Protein 7YUE (pdb70)

B-factor: mean 41.35, std 9.18, range [23.3, 79.06]

Secondary structure (DSSP, 8-state):
--EEEEE--EEE-TT--EEEEEEEESS-GGGSEEEEEEE-TTS-EEEEEEE-SSS--EEE-GGGTTTEEEEEETTTTEEEEEE-S--GGG-EEEEEEEESSSEEEE---EEEEE----SPPEEEE-SEEEE-TT--EEEEEEESS--TT-EEEEEE-TTS--EEEEETTTEEPTT--TTEEEEEETTEEEEEESS--GGG-EEEEEEE-SSSSPEE---EEEEE-/-HHHHHH-

CATH classification: 2.60.40.10 (+1 more: 2.60.40.10)

Structure (mmCIF, N/CA/C/O backbone):
data_7YUE
#
_entry.id   7YUE
#
_cell.length_a   99.596
_cell.length_b   129.900
_cell.length_c   40.439
_cell.angle_alpha   90.000
_cell.angle_beta   90.000
_cell.angle_gamma   90.000
#
_symmetry.space_group_name_H-M   'C 2 2 21'
#
loop_
_entity.id
_entity.type
_entity.pdbx_description
1 polymer 'Single chain variable Fragment'
2 polymer 'Spike protein S2'
3 water water
#
loop_
_atom_site.group_PDB
_atom_site.id
_atom_site.type_symbol
_atom_site.label_atom_id
_atom_site.label_alt_id
_atom_site.label_comp_id
_atom_site.label_asym_id
_atom_site.label_entity_id
_atom_site.label_seq_id
_atom_site.pdbx_PDB_ins_code
_atom_site.Cartn_x
_atom_site.Cartn_y
_atom_site.Cartn_z
_atom_site.occupancy
_atom_site.B_iso_or_equiv
_atom_site.auth_seq_id
_atom_site.auth_comp_id
_atom_site.auth_asym_id
_atom_site.auth_atom_id
_atom_site.pdbx_PDB_model_num
ATOM 1 N N . GLU A 1 3 ? -24.344 -17.909 -14.625 1.00 65.51 3 GLU A N 1
ATOM 2 C CA . GLU A 1 3 ? -25.650 -17.276 -14.793 1.00 64.71 3 GLU A CA 1
ATOM 3 C C . GLU A 1 3 ? -26.497 -17.291 -13.499 1.00 54.81 3 GLU A C 1
ATOM 4 O O . GLU A 1 3 ? -27.592 -16.729 -13.485 1.00 53.55 3 GLU A O 1
ATOM 6 N N . VAL A 1 4 ? -26.017 -17.929 -12.425 1.00 47.48 4 VAL A N 1
ATOM 7 C CA . VAL A 1 4 ? -26.714 -17.862 -11.139 1.00 44.97 4 VAL A CA 1
ATOM 8 C C . VAL A 1 4 ? -26.434 -16.509 -10.487 1.00 44.32 4 VAL A C 1
ATOM 9 O O . VAL A 1 4 ? -25.272 -16.110 -10.312 1.00 43.65 4 VAL A O 1
ATOM 13 N N . GLN A 1 5 ? -27.500 -15.804 -10.108 1.00 40.97 5 GLN A N 1
ATOM 14 C CA . GLN A 1 5 ? -27.367 -14.440 -9.611 1.00 38.76 5 GLN A CA 1
ATOM 15 C C . GLN A 1 5 ? -28.275 -14.192 -8.410 1.00 33.81 5 GLN A C 1
ATOM 16 O O . GLN A 1 5 ? -29.444 -14.601 -8.395 1.00 26.60 5 GLN A O 1
ATOM 22 N N . LEU A 1 6 ? -27.719 -13.516 -7.400 1.00 37.05 6 LEU A N 1
ATOM 23 C CA . LEU A 1 6 ? -28.460 -13.046 -6.229 1.00 32.05 6 LEU A CA 1
ATOM 24 C C . LEU A 1 6 ? -28.084 -11.583 -6.029 1.00 37.15 6 LEU A C 1
ATOM 25 O O . LEU A 1 6 ? -26.931 -11.273 -5.707 1.00 32.66 6 LEU A O 1
ATOM 30 N N . LEU A 1 7 ? -29.047 -10.686 -6.254 1.00 35.34 7 LEU A N 1
ATOM 31 C CA . LEU A 1 7 ? -28.807 -9.247 -6.320 1.00 31.90 7 LEU A CA 1
ATOM 32 C C . LEU A 1 7 ? -29.464 -8.599 -5.111 1.00 32.61 7 LEU A C 1
ATOM 33 O O . LEU A 1 7 ? -30.695 -8.554 -5.017 1.00 32.94 7 LEU A O 1
ATOM 38 N N . GLU A 1 8 ? -28.661 -8.110 -4.183 1.00 25.78 8 GLU A N 1
ATOM 39 C CA . GLU A 1 8 ? -29.236 -7.505 -2.994 1.00 35.09 8 GLU A CA 1
ATOM 40 C C . GLU A 1 8 ? -29.320 -5.988 -3.112 1.00 36.94 8 GLU A C 1
ATOM 41 O O . GLU A 1 8 ? -28.474 -5.336 -3.734 1.00 36.94 8 GLU A O 1
ATOM 47 N N . SER A 1 9 ? -30.356 -5.439 -2.487 1.00 33.35 9 SER A N 1
ATOM 48 C CA . SER A 1 9 ? -30.561 -4.007 -2.405 1.00 30.80 9 SER A CA 1
ATOM 49 C C . SER A 1 9 ? -31.281 -3.706 -1.101 1.00 36.12 9 SER A C 1
ATOM 50 O O . SER A 1 9 ? -31.811 -4.604 -0.436 1.00 33.35 9 SER A O 1
ATOM 53 N N . GLY A 1 10 ? -31.308 -2.416 -0.745 1.00 38.72 10 GLY A N 1
ATOM 54 C CA . GLY A 1 10 ? -32.111 -1.916 0.354 1.00 34.81 10 GLY A CA 1
ATOM 55 C C . GLY A 1 10 ? -31.346 -1.524 1.597 1.00 34.42 10 GLY A C 1
ATOM 56 O O . GLY A 1 10 ? -31.958 -0.972 2.523 1.00 36.55 10 GLY A O 1
ATOM 57 N N . GLY A 1 11 ? -30.046 -1.784 1.663 1.00 33.08 11 GLY A N 1
ATOM 58 C CA . GLY A 1 11 ? -29.266 -1.415 2.827 1.00 34.14 11 GLY A CA 1
ATOM 59 C C . GLY A 1 11 ? -28.987 0.083 2.882 1.00 37.97 11 GLY A C 1
ATOM 60 O O . GLY A 1 11 ? -29.460 0.876 2.069 1.00 35.13 11 GLY A O 1
ATOM 61 N N . GLY A 1 12 ? -28.192 0.466 3.870 1.00 33.85 12 GLY A N 1
ATOM 62 C CA . GLY A 1 12 ? -27.779 1.837 4.031 1.00 33.42 12 GLY A CA 1
ATOM 63 C C . GLY A 1 12 ? -27.609 2.169 5.496 1.00 34.02 12 GLY A C 1
ATOM 64 O O . GLY A 1 12 ? -27.408 1.291 6.325 1.00 36.37 12 GLY A O 1
ATOM 65 N N . LEU A 1 13 ? -27.730 3.458 5.784 1.00 41.81 13 LEU A N 1
ATOM 66 C CA . LEU A 1 13 ? -27.477 4.028 7.098 1.00 37.49 13 LEU A CA 1
ATOM 67 C C . LEU A 1 13 ? -28.802 4.354 7.786 1.00 33.19 13 LEU A C 1
ATOM 68 O O . LEU A 1 13 ? -29.729 4.867 7.157 1.00 40.12 13 LEU A O 1
ATOM 73 N N . VAL A 1 14 ? -28.898 4.049 9.077 1.00 34.93 14 VAL A N 1
ATOM 74 C CA . VAL A 1 14 ? -30.156 4.190 9.804 1.00 38.91 14 VAL A CA 1
ATOM 75 C C . VAL A 1 14 ? -29.844 4.487 11.268 1.00 41.75 14 VAL A C 1
ATOM 76 O O . VAL A 1 14 ? -28.831 4.039 11.810 1.00 44.71 14 VAL A O 1
ATOM 80 N N . GLN A 1 15 ? -30.721 5.270 11.907 1.00 49.16 15 GLN A N 1
ATOM 81 C CA . GLN A 1 15 ? -30.591 5.572 13.328 1.00 45.50 15 GLN A CA 1
ATOM 82 C C . GLN A 1 15 ? -31.071 4.390 14.182 1.00 47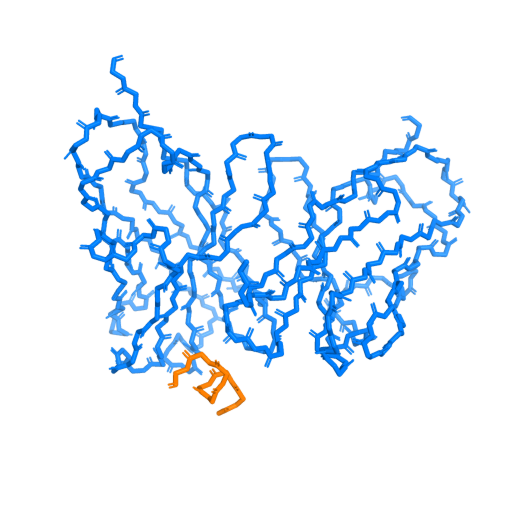.81 15 GLN A C 1
ATOM 83 O O . GLN A 1 15 ? -31.937 3.618 13.757 1.00 45.22 15 GLN A O 1
ATOM 89 N N . PRO A 1 16 ? -30.518 4.218 15.384 1.00 43.37 16 PRO A N 1
ATOM 90 C CA . PRO A 1 16 ? -31.004 3.153 16.265 1.00 40.65 16 PRO A CA 1
ATOM 91 C C . PRO A 1 16 ? -32.507 3.258 16.460 1.00 45.72 16 PRO A C 1
ATOM 92 O O . PRO A 1 16 ? -33.060 4.351 16.619 1.00 46.89 16 PRO A O 1
ATOM 96 N N . GLY A 1 17 ? -33.171 2.103 16.422 1.00 42.70 17 GLY A N 1
ATOM 97 C CA . GLY A 1 17 ? -34.605 2.015 16.563 1.00 40.37 17 GLY A CA 1
ATOM 98 C C . GLY A 1 17 ? -35.387 2.084 15.267 1.00 41.74 17 GLY A C 1
ATOM 99 O O . GLY A 1 17 ? -36.538 1.640 15.239 1.00 46.99 17 GLY A O 1
ATOM 100 N N . GLY A 1 18 ? -34.805 2.623 14.198 1.00 37.04 18 GLY A N 1
ATOM 101 C CA . GLY A 1 18 ? -35.455 2.640 12.901 1.00 38.92 18 GLY A CA 1
ATOM 102 C C . GLY A 1 18 ? -35.548 1.251 12.254 1.00 47.23 18 GLY A C 1
ATOM 103 O O . GLY A 1 18 ? -35.314 0.204 12.867 1.00 42.56 18 GLY A O 1
ATOM 104 N N . SER A 1 19 ? -35.881 1.271 10.960 1.00 40.02 19 SER A N 1
ATOM 105 C CA . SER A 1 19 ? -36.180 0.055 10.216 1.00 41.71 19 SER A CA 1
ATOM 106 C C . SER A 1 19 ? -35.587 0.126 8.821 1.00 44.68 19 SER A C 1
ATOM 107 O O . SER A 1 19 ? -35.375 1.212 8.273 1.00 42.37 19 SER A O 1
ATOM 110 N N . LEU A 1 20 ? -35.332 -1.059 8.257 1.00 39.19 20 LEU A N 1
ATOM 111 C CA . LEU A 1 20 ? -34.903 -1.244 6.875 1.00 32.45 20 LEU A CA 1
ATOM 112 C C . LEU A 1 20 ? -35.502 -2.536 6.331 1.00 38.50 20 LEU A C 1
ATOM 113 O O . LEU A 1 20 ? -35.731 -3.500 7.069 1.00 42.66 20 LEU A O 1
ATOM 118 N N . ARG A 1 21 ? -35.738 -2.559 5.030 1.00 34.25 21 ARG A N 1
ATOM 119 C CA . ARG A 1 21 ? -36.177 -3.765 4.351 1.00 37.25 21 ARG A CA 1
ATOM 120 C C . ARG A 1 21 ? -35.143 -4.110 3.292 1.00 37.84 21 ARG A C 1
ATOM 121 O O . ARG A 1 21 ? -34.868 -3.298 2.398 1.00 34.80 21 ARG A O 1
ATOM 129 N N . LEU A 1 22 ? -34.549 -5.295 3.409 1.00 31.82 22 LEU A N 1
ATOM 130 C CA . LEU A 1 22 ? -33.625 -5.780 2.396 1.00 34.96 22 LEU A CA 1
ATOM 131 C C . LEU A 1 22 ? -34.359 -6.632 1.368 1.00 35.63 22 LEU A C 1
ATOM 132 O O . LEU A 1 22 ? -35.293 -7.362 1.705 1.00 34.52 22 LEU A O 1
ATOM 137 N N . SER A 1 23 ? -33.921 -6.542 0.112 1.00 35.70 23 SER A N 1
ATOM 138 C CA . SER A 1 23 ? -34.340 -7.465 -0.934 1.00 35.76 23 SER A CA 1
ATOM 139 C C . SER A 1 23 ? -33.158 -8.183 -1.571 1.00 34.91 23 SER A C 1
ATOM 140 O O . SER A 1 23 ? -32.056 -7.640 -1.683 1.00 30.51 23 SER A O 1
ATOM 143 N N . CYS A 1 24 ? -33.424 -9.425 -1.985 1.00 40.17 24 CYS A N 1
ATOM 144 C CA . CYS A 1 24 ? -32.506 -10.258 -2.755 1.00 35.99 24 CYS A CA 1
ATOM 145 C C . CYS A 1 24 ? -33.269 -10.742 -3.980 1.00 33.92 24 CYS A C 1
ATOM 146 O O . CYS A 1 24 ? -34.287 -11.430 -3.845 1.00 38.15 24 CYS A O 1
ATOM 149 N N . ALA A 1 25 ? -32.824 -10.327 -5.163 1.00 36.06 25 ALA A N 1
ATOM 150 C CA . ALA A 1 25 ? -33.451 -10.697 -6.429 1.00 36.78 25 ALA A CA 1
ATOM 151 C C . ALA A 1 25 ? -32.684 -11.869 -7.033 1.00 32.10 25 ALA A C 1
ATOM 152 O O . ALA A 1 25 ? -31.485 -11.756 -7.305 1.00 35.22 25 ALA A O 1
ATOM 154 N N . ALA A 1 26 ? -33.361 -12.995 -7.223 1.00 34.21 26 ALA A N 1
ATOM 155 C CA . ALA A 1 26 ? -32.716 -14.220 -7.685 1.00 34.22 26 ALA A CA 1
ATOM 156 C C . ALA A 1 26 ? -33.017 -14.463 -9.157 1.00 35.03 26 ALA A C 1
ATOM 157 O O . ALA A 1 26 ? -34.150 -14.280 -9.613 1.00 34.92 26 ALA A O 1
ATOM 159 N N . SER A 1 27 ? -31.996 -14.887 -9.893 1.00 36.22 27 SER A N 1
ATOM 160 C CA . SER A 1 27 ? -32.159 -15.327 -11.270 1.00 42.12 27 SER A CA 1
ATOM 161 C C . SER A 1 27 ? -31.226 -16.512 -11.530 1.00 37.79 27 SER A C 1
ATOM 162 O O . SER A 1 27 ? -30.248 -16.720 -10.809 1.00 42.17 27 SER A O 1
ATOM 165 N N . GLY A 1 28 ? -31.518 -17.289 -12.573 1.00 38.16 28 GLY A N 1
ATOM 166 C CA . GLY A 1 28 ? -30.591 -18.330 -13.011 1.00 39.37 28 GLY A CA 1
ATOM 167 C C . GLY A 1 28 ? -30.753 -19.692 -12.362 1.00 42.21 28 GLY A C 1
ATOM 168 O O . GLY A 1 28 ? -29.881 -20.556 -12.530 1.00 41.00 28 GLY A O 1
ATOM 169 N N . PHE A 1 29 ? -31.828 -19.908 -11.616 1.00 42.51 29 PHE A N 1
ATOM 170 C CA . PHE A 1 29 ? -32.154 -21.211 -11.055 1.00 42.47 29 PHE A CA 1
ATOM 171 C C . PHE A 1 29 ? -33.610 -21.124 -10.646 1.00 40.43 29 PHE A C 1
ATOM 172 O O . PHE A 1 29 ? -34.214 -20.053 -10.698 1.00 37.73 29 PHE A O 1
ATOM 180 N N . THR A 1 30 ? -34.180 -22.256 -10.256 1.00 40.94 30 THR A N 1
ATOM 181 C CA . THR A 1 30 ? -35.594 -22.280 -9.888 1.00 41.34 30 THR A CA 1
ATOM 182 C C . THR A 1 30 ? -35.688 -21.924 -8.411 1.00 40.47 30 THR A C 1
ATOM 183 O O . THR A 1 30 ? -35.517 -22.781 -7.534 1.00 40.03 30 THR A O 1
ATOM 187 N N . PHE A 1 31 ? -35.984 -20.641 -8.164 1.00 39.78 31 PHE A N 1
ATOM 188 C CA . PHE A 1 31 ? -35.954 -20.041 -6.833 1.00 34.38 31 PHE A CA 1
ATOM 189 C C . PHE A 1 31 ? -36.800 -20.821 -5.835 1.00 35.25 31 PHE A C 1
ATOM 190 O O . PHE A 1 31 ? -36.378 -21.069 -4.698 1.00 35.33 31 PHE A O 1
ATOM 198 N N . SER A 1 32 ? -38.010 -21.204 -6.239 1.00 37.49 32 SER A N 1
ATOM 199 C CA . SER A 1 32 ? -38.915 -21.936 -5.359 1.00 37.83 32 SER A CA 1
ATOM 200 C C . SER A 1 32 ? -38.445 -23.353 -5.035 1.00 40.51 32 SER A C 1
ATOM 201 O O . SER A 1 32 ? -39.072 -24.018 -4.194 1.00 38.07 32 SER A O 1
ATOM 204 N N . SER A 1 33 ? -37.375 -23.832 -5.667 1.00 33.11 33 SER A N 1
ATOM 205 C CA . SER A 1 33 ? -36.873 -25.162 -5.365 1.00 38.76 33 SER A CA 1
ATOM 206 C C . SER A 1 33 ? -35.899 -25.180 -4.199 1.00 43.30 33 SER A C 1
ATOM 207 O O . SER A 1 33 ? -35.473 -26.268 -3.798 1.00 44.05 33 SER A O 1
ATOM 210 N N . TYR A 1 34 ? -35.548 -24.019 -3.627 1.00 40.92 34 TYR A N 1
ATOM 211 C CA . TYR A 1 34 ? -34.490 -23.955 -2.629 1.00 32.88 34 TYR A CA 1
ATOM 212 C C . TYR A 1 34 ? -34.881 -23.122 -1.417 1.00 38.81 34 TYR A C 1
ATOM 213 O O . TYR A 1 34 ? -35.567 -22.096 -1.537 1.00 35.06 34 TYR A O 1
ATOM 222 N N . ALA A 1 35 ? -34.426 -23.576 -0.246 1.00 36.47 35 ALA A N 1
ATOM 223 C CA . ALA A 1 35 ? -34.454 -22.754 0.959 1.00 39.11 35 ALA A CA 1
ATOM 224 C C . ALA A 1 35 ? -33.404 -21.643 0.868 1.00 33.38 35 ALA A C 1
ATOM 225 O O . ALA A 1 35 ? -32.371 -21.776 0.205 1.00 30.91 35 ALA A O 1
ATOM 227 N N . MET A 1 36 ? -33.684 -20.531 1.531 1.00 37.67 36 MET A N 1
ATOM 228 C CA . MET A 1 36 ? -32.863 -19.330 1.420 1.00 30.90 36 MET A CA 1
ATOM 229 C C . MET A 1 36 ? -32.565 -18.793 2.813 1.00 31.11 36 MET A C 1
ATOM 230 O O . MET A 1 36 ? -33.394 -18.893 3.719 1.00 31.08 36 MET A O 1
ATOM 235 N N . SER A 1 37 ? -31.369 -18.226 2.976 1.00 30.84 37 SER A N 1
ATOM 236 C CA . SER A 1 37 ? -30.905 -17.701 4.253 1.00 30.05 37 SER A CA 1
ATOM 237 C C . SER A 1 37 ? -30.435 -16.248 4.140 1.00 30.72 37 SER A C 1
ATOM 238 O O . SER A 1 37 ? -30.200 -15.709 3.050 1.00 25.90 37 SER A O 1
ATOM 241 N N . TRP A 1 38 ? -30.293 -15.619 5.304 1.00 27.93 38 TRP A N 1
ATOM 242 C CA . TRP A 1 38 ? -29.562 -14.365 5.426 1.00 32.37 38 TRP A CA 1
ATOM 243 C C . TRP A 1 38 ? -28.398 -14.592 6.374 1.00 32.29 38 TRP A C 1
ATOM 244 O O . TRP A 1 38 ? -28.575 -15.148 7.467 1.00 32.41 38 TRP A O 1
ATOM 255 N N . VAL A 1 39 ? -27.212 -14.169 5.950 1.00 32.66 39 VAL A N 1
ATOM 256 C CA . VAL A 1 39 ? -26.001 -14.271 6.750 1.00 30.84 39 VAL A CA 1
ATOM 257 C C . VAL A 1 39 ? -25.380 -12.886 6.798 1.00 31.44 39 VAL A C 1
ATOM 258 O O . VAL A 1 39 ? -25.362 -12.176 5.793 1.00 34.43 39 VAL A O 1
ATOM 262 N N . ARG A 1 40 ? -24.901 -12.483 7.966 1.00 35.30 40 ARG A N 1
ATOM 263 C CA . ARG A 1 40 ? -24.365 -11.148 8.130 1.00 32.78 40 ARG A CA 1
ATOM 264 C C . ARG A 1 40 ? -22.938 -11.233 8.656 1.00 37.75 40 ARG A C 1
ATOM 265 O O . ARG A 1 40 ? -22.517 -12.247 9.225 1.00 33.05 40 ARG A O 1
ATOM 273 N N . GLN A 1 41 ? -22.197 -10.143 8.449 1.00 34.91 41 GLN A N 1
ATOM 274 C CA . GLN A 1 41 ? -20.793 -10.052 8.827 1.00 35.91 41 GLN A CA 1
ATOM 275 C C . GLN A 1 41 ? -20.533 -8.640 9.350 1.00 42.17 41 GLN A C 1
ATOM 276 O O . GLN A 1 41 ? -20.515 -7.679 8.572 1.00 40.45 41 GLN A O 1
ATOM 282 N N . ALA A 1 42 ? -20.351 -8.503 10.665 1.00 42.70 42 ALA A N 1
ATOM 283 C CA . ALA A 1 42 ? -19.998 -7.206 11.231 1.00 42.76 42 ALA A CA 1
ATOM 284 C C . ALA A 1 42 ? -18.585 -6.809 10.790 1.00 52.60 42 ALA A C 1
ATOM 285 O O . ALA A 1 42 ? -17.744 -7.686 10.542 1.00 52.22 42 ALA A O 1
ATOM 287 N N . PRO A 1 43 ? -18.295 -5.496 10.682 1.00 53.48 43 PRO A N 1
ATOM 288 C CA . PRO A 1 43 ? -17.025 -5.067 10.073 1.00 41.66 43 PRO A CA 1
ATOM 289 C C . PRO A 1 43 ? -15.828 -5.656 10.800 1.00 51.03 43 PRO A C 1
ATOM 290 O O . PRO A 1 43 ? -15.772 -5.687 12.032 1.00 51.55 43 PRO A O 1
ATOM 294 N N . GLY A 1 44 ? -14.885 -6.169 10.013 1.00 53.60 44 GLY A N 1
ATOM 295 C CA . GLY A 1 44 ? -13.737 -6.873 10.546 1.00 54.02 44 GLY A CA 1
ATOM 296 C C . GLY A 1 44 ? -14.065 -8.072 11.413 1.00 51.30 44 GLY A C 1
ATOM 297 O O . GLY A 1 44 ? -13.194 -8.572 12.126 1.00 54.15 44 GLY A O 1
ATOM 298 N N . LYS A 1 45 ? -15.301 -8.551 11.376 1.00 49.14 45 LYS A N 1
ATOM 299 C CA . LYS A 1 45 ? -15.671 -9.700 12.190 1.00 54.73 45 LYS A CA 1
ATOM 300 C C . LYS A 1 45 ? -16.084 -10.870 11.276 1.00 47.96 45 LYS A C 1
ATOM 301 O O . LYS A 1 45 ? -15.915 -10.828 10.047 1.00 42.45 45 LYS A O 1
ATOM 307 N N . GLY A 1 46 ? -16.605 -11.933 11.887 1.00 44.24 46 GLY A N 1
ATOM 308 C CA . GLY A 1 46 ? -16.865 -13.172 11.181 1.00 49.35 46 GLY A CA 1
ATOM 309 C C . GLY A 1 46 ? -18.265 -13.252 10.597 1.00 40.77 46 GLY A C 1
ATOM 310 O O . GLY A 1 46 ? -19.052 -12.304 10.634 1.00 43.99 46 GLY A O 1
ATOM 311 N N . LEU A 1 47 ? -18.575 -14.424 10.055 1.00 37.38 47 LEU A N 1
ATOM 312 C CA . LEU A 1 47 ? -19.888 -14.689 9.488 1.00 34.25 47 LEU A CA 1
ATOM 313 C C . LEU A 1 47 ? -20.824 -15.217 10.563 1.00 31.58 47 LEU A C 1
ATOM 314 O O . LEU A 1 47 ? -20.404 -15.949 11.458 1.00 38.65 47 LEU A O 1
ATOM 319 N N . GLU A 1 48 ? -22.090 -14.810 10.486 1.00 32.86 48 GLU A N 1
ATOM 320 C CA . GLU A 1 48 ? -23.103 -15.171 11.471 1.00 32.50 48 GLU A CA 1
ATOM 321 C C . GLU A 1 48 ? -24.416 -15.425 10.746 1.00 33.08 48 GLU A C 1
ATOM 322 O O . GLU A 1 48 ? -24.915 -14.552 10.030 1.00 33.30 48 GLU A O 1
ATOM 328 N N . TRP A 1 49 ? -24.962 -16.625 10.908 1.00 32.02 49 TRP A N 1
ATOM 329 C CA . TRP A 1 49 ? -26.246 -16.930 10.299 1.00 32.29 49 TRP A CA 1
ATOM 330 C C . TRP A 1 49 ? -27.347 -16.152 11.015 1.00 32.88 49 TRP A C 1
ATOM 331 O O . TRP A 1 49 ? -27.330 -16.019 12.239 1.00 37.01 49 TRP A O 1
ATOM 342 N N . VAL A 1 50 ? -28.309 -15.642 10.252 1.00 28.80 50 VAL A N 1
ATOM 343 C CA . VAL A 1 50 ? -29.333 -14.736 10.764 1.00 32.35 50 VAL A CA 1
ATOM 344 C C . VAL A 1 50 ? -30.725 -15.353 10.676 1.00 32.14 50 VAL A C 1
ATOM 345 O O . VAL A 1 50 ? -31.499 -15.299 11.633 1.00 32.43 50 VAL A O 1
ATOM 349 N N . SER A 1 51 ? -31.064 -15.926 9.525 1.00 31.20 51 SER A N 1
ATOM 350 C CA . SER A 1 51 ? -32.440 -16.310 9.243 1.00 35.21 51 SER A CA 1
ATOM 351 C C . SER A 1 51 ? -32.473 -17.307 8.084 1.00 33.06 51 SER A C 1
ATOM 352 O O . SER A 1 51 ? -31.509 -17.432 7.323 1.00 30.74 51 SER A O 1
ATOM 355 N N . ALA A 1 52 ? -33.609 -17.995 7.940 1.00 32.71 52 ALA A N 1
ATOM 356 C CA . ALA A 1 52 ? -33.805 -18.940 6.841 1.00 30.53 52 ALA A CA 1
ATOM 357 C C . ALA A 1 52 ? -35.293 -19.190 6.648 1.00 35.63 52 A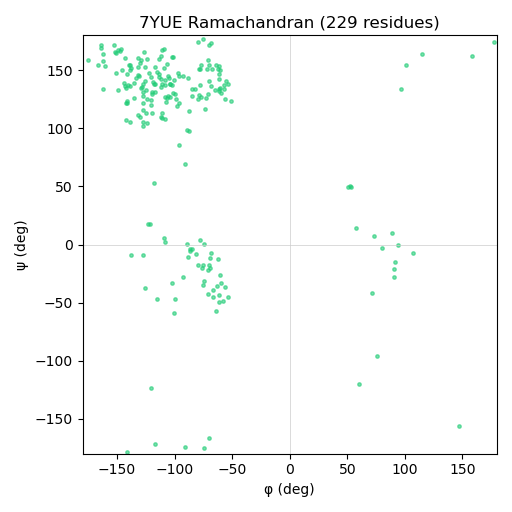LA A C 1
ATOM 358 O O . ALA A 1 52 ? -36.081 -19.087 7.592 1.00 40.09 52 ALA A O 1
ATOM 360 N N . ILE A 1 53 ? -35.665 -19.544 5.424 1.00 31.26 53 ILE A N 1
ATOM 361 C CA . ILE A 1 53 ? -37.058 -19.762 5.066 1.00 32.44 53 ILE A CA 1
ATOM 362 C C . ILE A 1 53 ? -37.132 -20.950 4.114 1.00 34.98 53 ILE A C 1
ATOM 363 O O . ILE A 1 53 ? -36.221 -21.183 3.314 1.00 30.80 53 ILE A O 1
ATOM 368 N N . SER A 1 54 ? -38.225 -21.710 4.209 1.00 38.67 54 SER A N 1
ATOM 369 C CA . SER A 1 54 ? -38.390 -22.911 3.395 1.00 37.08 54 SER A CA 1
ATOM 370 C C . SER A 1 54 ? -38.741 -22.531 1.955 1.00 42.52 54 SER A C 1
ATOM 371 O O . SER A 1 54 ? -38.932 -21.354 1.617 1.00 36.81 54 SER A O 1
ATOM 374 N N . ARG A 1 55 ? -38.861 -23.556 1.099 1.00 38.59 55 ARG A N 1
ATOM 375 C CA . ARG A 1 55 ? -39.029 -23.318 -0.334 1.00 39.20 55 ARG A CA 1
ATOM 376 C C . ARG A 1 55 ? -40.303 -22.531 -0.630 1.00 43.26 55 ARG A C 1
ATOM 377 O O . ARG A 1 55 ? -40.297 -21.603 -1.450 1.00 38.83 55 ARG A O 1
ATOM 385 N N . GLN A 1 56 ? -41.407 -22.891 0.026 1.00 45.83 56 GLN A N 1
ATOM 386 C CA . GLN A 1 56 ? -42.708 -22.272 -0.199 1.00 48.03 56 GLN A CA 1
ATOM 387 C C . GLN A 1 56 ? -42.965 -21.044 0.668 1.00 47.26 56 GLN A C 1
ATOM 388 O O . GLN A 1 56 ? -43.953 -20.343 0.428 1.00 47.70 56 GLN A O 1
ATOM 394 N N . GLY A 1 57 ? -42.118 -20.778 1.666 1.00 44.87 57 GLY A N 1
ATOM 395 C CA . GLY A 1 57 ? -42.342 -19.720 2.626 1.00 44.85 57 GLY A CA 1
ATOM 396 C C . GLY A 1 57 ? -43.041 -20.148 3.896 1.00 44.47 57 GLY A C 1
ATOM 397 O O . GLY A 1 57 ? -43.232 -19.317 4.789 1.00 39.45 57 GLY A O 1
ATOM 398 N N . SER A 1 58 ? -43.389 -21.429 4.019 1.00 49.93 58 SER A N 1
ATOM 399 C CA . SER A 1 58 ? -44.237 -21.876 5.119 1.00 51.14 58 SER A CA 1
ATOM 400 C C . SER A 1 58 ? -43.489 -21.930 6.443 1.00 45.32 58 SER A C 1
ATOM 401 O O . SER A 1 58 ? -44.097 -21.736 7.497 1.00 49.02 58 SER A O 1
ATOM 404 N N . LYS A 1 59 ? -42.192 -22.212 6.420 1.00 48.64 59 LYS A N 1
ATOM 405 C CA . LYS A 1 59 ? -41.398 -22.337 7.633 1.00 46.48 59 LYS A CA 1
ATOM 406 C C . LYS A 1 59 ? -40.299 -21.277 7.657 1.00 37.47 59 LYS A C 1
ATOM 407 O O . LYS A 1 59 ? -39.654 -21.014 6.638 1.00 39.18 59 LYS A O 1
ATOM 413 N N . THR A 1 60 ? -40.088 -20.667 8.817 1.00 34.84 60 THR A N 1
ATOM 414 C CA . THR A 1 60 ? -39.002 -19.719 8.993 1.00 39.21 60 THR A CA 1
ATOM 415 C C . THR A 1 60 ? -38.209 -20.077 10.244 1.00 39.68 60 THR A C 1
ATOM 416 O O . THR A 1 60 ? -38.716 -20.737 11.149 1.00 38.96 60 THR A O 1
ATOM 420 N N . ALA A 1 61 ? -36.949 -19.637 10.279 1.00 38.90 61 ALA A N 1
ATOM 421 C CA . ALA A 1 61 ? -36.093 -19.760 11.451 1.00 36.21 61 ALA A CA 1
ATOM 422 C C . ALA A 1 61 ? -35.308 -18.465 11.648 1.00 33.67 61 ALA A C 1
ATOM 423 O O . ALA A 1 61 ? -34.989 -17.762 10.686 1.00 34.78 61 ALA A O 1
ATOM 425 N N . TYR A 1 62 ? -34.960 -18.183 12.902 1.00 36.78 62 TYR A N 1
ATOM 426 C CA . TYR A 1 62 ? -34.279 -16.955 13.280 1.00 34.10 62 TYR A CA 1
ATOM 427 C C . TYR A 1 62 ? -33.217 -17.240 14.328 1.00 42.15 62 TYR A C 1
ATOM 428 O O . TYR A 1 62 ? -33.457 -18.000 15.274 1.00 44.72 62 TYR A O 1
ATOM 437 N N . ALA A 1 63 ? -32.046 -16.622 14.169 1.00 38.97 63 ALA A N 1
ATOM 438 C CA . ALA A 1 63 ? -31.082 -16.629 15.261 1.00 39.07 63 ALA A CA 1
ATOM 439 C C . ALA A 1 63 ? -31.675 -15.906 16.463 1.00 42.99 63 ALA A C 1
ATOM 440 O O . ALA A 1 63 ? -32.517 -15.015 16.317 1.00 42.73 63 ALA A O 1
ATOM 442 N N . ASP A 1 64 ? -31.243 -16.310 17.666 1.00 49.30 64 ASP A N 1
ATOM 443 C CA . ASP A 1 64 ? -31.712 -15.651 18.887 1.00 46.46 64 ASP A CA 1
ATOM 444 C C . ASP A 1 64 ? -31.446 -14.155 18.849 1.00 42.77 64 ASP A C 1
ATOM 445 O O . ASP A 1 64 ? -32.262 -13.364 19.331 1.00 41.85 64 ASP A O 1
ATOM 450 N N . SER A 1 65 ? -30.318 -13.752 18.264 1.00 44.63 65 SER A N 1
ATOM 451 C CA . SER A 1 65 ? -29.940 -12.341 18.261 1.00 51.51 65 SER A CA 1
ATOM 452 C C . SER A 1 65 ? -30.980 -11.457 17.576 1.00 46.28 65 SER A C 1
ATOM 453 O O . SER A 1 65 ? -31.166 -10.303 17.978 1.00 48.63 65 SER A O 1
ATOM 456 N N . VAL A 1 66 ? -31.665 -11.963 16.552 1.00 41.53 66 VAL A N 1
ATOM 457 C CA . VAL A 1 66 ? -32.615 -11.155 15.794 1.00 37.97 66 VAL A CA 1
ATOM 458 C C . VAL A 1 66 ? -34.052 -11.557 16.049 1.00 40.69 66 VAL A C 1
ATOM 459 O O . VAL A 1 66 ? -34.961 -11.007 15.410 1.00 43.71 66 VAL A O 1
ATOM 463 N N . LYS A 1 67 ? -34.287 -12.484 16.978 1.00 44.76 67 LYS A N 1
ATOM 464 C CA . LYS A 1 67 ? -35.620 -13.005 17.261 1.00 44.98 67 LYS A CA 1
ATOM 465 C C . LYS A 1 67 ? -36.567 -11.889 17.694 1.00 47.33 67 LYS A C 1
ATOM 466 O O . LYS A 1 67 ? -36.244 -11.093 18.577 1.00 46.37 67 LYS A O 1
ATOM 472 N N . GLY A 1 68 ? -37.739 -11.829 17.066 1.00 45.13 68 GLY A N 1
ATOM 473 C CA . GLY A 1 68 ? -38.734 -10.832 17.374 1.00 36.27 68 GLY A CA 1
ATOM 474 C C . GLY A 1 68 ? -38.624 -9.561 16.556 1.00 49.71 68 GLY A C 1
ATOM 475 O O . GLY A 1 68 ? -39.638 -8.893 16.324 1.00 46.37 68 GLY A O 1
ATOM 476 N N . ARG A 1 69 ? -37.420 -9.210 16.103 1.00 48.13 69 ARG A N 1
ATOM 477 C CA . ARG A 1 69 ? -37.214 -7.952 15.399 1.00 44.35 69 ARG A CA 1
ATOM 478 C C . ARG A 1 69 ? -37.116 -8.115 13.893 1.00 40.63 69 ARG A C 1
ATOM 479 O O . ARG A 1 69 ? -37.526 -7.216 13.154 1.00 41.97 69 ARG A O 1
ATOM 487 N N . PHE A 1 70 ? -36.573 -9.226 13.421 1.00 40.13 70 PHE A N 1
ATOM 488 C CA . PHE A 1 70 ? -36.357 -9.450 12.003 1.00 36.31 70 PHE A CA 1
ATOM 489 C C . PHE A 1 70 ? -37.388 -10.445 11.509 1.00 40.13 70 PHE A C 1
ATOM 490 O O . PHE A 1 70 ? -37.762 -11.376 12.233 1.00 40.95 70 PHE A O 1
ATOM 498 N N . THR A 1 71 ? -37.827 -10.258 10.273 1.00 38.32 71 THR A N 1
ATOM 499 C CA . THR A 1 71 ? -38.792 -11.145 9.652 1.00 36.32 71 THR A CA 1
ATOM 500 C C . THR A 1 71 ? -38.330 -11.460 8.238 1.00 40.51 71 THR A C 1
ATOM 501 O O . THR A 1 71 ? -38.067 -10.550 7.443 1.00 37.23 71 THR A O 1
ATOM 505 N N . ILE A 1 72 ? -38.237 -12.746 7.926 1.00 38.10 72 ILE A N 1
ATOM 506 C CA . ILE A 1 72 ? -37.833 -13.186 6.602 1.00 33.30 72 ILE A CA 1
ATOM 507 C C . ILE A 1 72 ? -39.087 -13.570 5.839 1.00 34.59 72 ILE A C 1
ATOM 508 O O . ILE A 1 72 ? -40.038 -14.117 6.415 1.00 37.87 72 ILE A O 1
ATOM 513 N N . SER A 1 73 ? -39.114 -13.251 4.551 1.00 30.40 73 SER A N 1
ATOM 514 C CA . SER A 1 73 ? -40.201 -13.693 3.693 1.00 29.33 73 SER A CA 1
ATOM 515 C C . SER A 1 73 ? -39.671 -13.820 2.278 1.00 32.11 73 SER A C 1
ATOM 516 O O . SER A 1 73 ? -38.583 -13.336 1.946 1.00 33.30 73 SER A O 1
ATOM 519 N N . ARG A 1 74 ? -40.461 -14.485 1.444 1.00 33.74 74 ARG A N 1
ATOM 520 C CA . ARG A 1 74 ? -40.117 -14.680 0.050 1.00 33.66 74 ARG A CA 1
ATOM 521 C C . ARG A 1 74 ? -41.357 -14.495 -0.809 1.00 34.59 74 ARG A C 1
ATOM 522 O O . ARG A 1 74 ? -42.489 -14.670 -0.354 1.00 38.16 74 ARG A O 1
ATOM 530 N N . ASP A 1 75 ? -41.126 -14.129 -2.059 1.00 33.69 75 ASP A N 1
ATOM 531 C CA . ASP A 1 75 ? -42.178 -14.010 -3.064 1.00 43.12 75 ASP A CA 1
ATOM 532 C C . ASP A 1 75 ? -41.688 -14.840 -4.241 1.00 37.53 75 ASP A C 1
ATOM 533 O O . ASP A 1 75 ? -40.805 -14.410 -4.987 1.00 41.59 75 ASP A O 1
ATOM 538 N N . ASN A 1 76 ? -42.226 -16.045 -4.399 1.00 43.46 76 ASN A N 1
ATOM 539 C CA . ASN A 1 76 ? -41.686 -16.898 -5.450 1.00 43.79 76 ASN A CA 1
ATOM 540 C C . ASN A 1 76 ? -42.148 -16.469 -6.831 1.00 44.68 76 ASN A C 1
ATOM 541 O O . ASN A 1 76 ? -41.507 -16.832 -7.822 1.00 47.40 76 ASN A O 1
ATOM 546 N N . SER A 1 77 ? -43.212 -15.666 -6.916 1.00 41.56 77 SER A N 1
ATOM 547 C CA . SER A 1 77 ? -43.665 -15.191 -8.220 1.00 46.32 77 SER A CA 1
ATOM 548 C C . SER A 1 77 ? -42.776 -14.073 -8.755 1.00 45.65 77 SER A C 1
ATOM 549 O O . SER A 1 77 ? -42.770 -13.816 -9.965 1.00 41.71 77 SER A O 1
ATOM 552 N N . LYS A 1 78 ? -42.025 -13.395 -7.885 1.00 44.08 78 LYS A N 1
ATOM 553 C CA . LYS A 1 78 ? -41.019 -12.431 -8.323 1.00 44.00 78 LYS A CA 1
ATOM 554 C C . LYS A 1 78 ? -39.594 -12.924 -8.104 1.00 47.79 78 LYS A C 1
ATOM 555 O O . LYS A 1 78 ? -38.650 -12.179 -8.392 1.00 48.38 78 LYS A O 1
ATOM 561 N N . ASN A 1 79 ? -39.416 -14.152 -7.602 1.00 45.97 79 ASN A N 1
ATOM 562 C CA . ASN A 1 79 ? -38.102 -14.709 -7.275 1.00 40.23 79 ASN A CA 1
ATOM 563 C C . ASN A 1 79 ? -37.301 -13.767 -6.376 1.00 42.26 79 ASN A C 1
ATOM 564 O O . ASN A 1 79 ? -36.131 -13.468 -6.634 1.00 35.95 79 ASN A O 1
ATOM 569 N N . THR A 1 80 ? -37.940 -13.309 -5.294 1.00 38.91 80 THR A N 1
ATOM 570 C CA . THR A 1 80 ? -37.352 -12.306 -4.416 1.00 36.74 80 THR A CA 1
ATOM 571 C C . THR A 1 80 ? -37.421 -12.757 -2.964 1.00 36.93 80 THR A C 1
ATOM 572 O O . THR A 1 80 ? -38.454 -13.258 -2.505 1.00 39.78 80 THR A O 1
ATOM 576 N N . LEU A 1 81 ? -36.312 -12.593 -2.253 1.00 33.34 81 LEU A N 1
ATOM 577 C CA . LEU A 1 81 ? -36.223 -12.894 -0.831 1.00 38.24 81 LEU A CA 1
ATOM 578 C C . LEU A 1 81 ? -36.132 -11.582 -0.056 1.00 36.89 81 LEU A C 1
ATOM 579 O O . LEU A 1 81 ? -35.478 -10.634 -0.512 1.00 38.21 81 LEU A O 1
ATOM 584 N N . TYR A 1 82 ? -36.796 -11.512 1.102 1.00 33.44 82 TYR A N 1
ATOM 585 C CA . TYR A 1 82 ? -36.904 -10.263 1.854 1.00 33.09 82 TYR A CA 1
ATOM 586 C C . TYR A 1 82 ? -36.418 -10.421 3.293 1.00 35.49 82 TYR A C 1
ATOM 587 O O . TYR A 1 82 ? -36.475 -11.512 3.866 1.00 36.86 82 TYR A O 1
ATOM 596 N N . LEU A 1 83 ? -35.939 -9.313 3.877 1.00 36.28 83 LEU A N 1
ATOM 597 C CA . LEU A 1 83 ? -35.613 -9.249 5.302 1.00 32.38 83 LEU A CA 1
ATOM 598 C C . LEU A 1 83 ? -36.094 -7.910 5.853 1.00 37.04 83 LEU A C 1
ATOM 599 O O . LEU A 1 83 ? -35.486 -6.863 5.594 1.00 30.60 83 LEU A O 1
ATOM 604 N N . GLN A 1 84 ? -37.185 -7.951 6.610 1.00 35.79 84 GLN A N 1
ATOM 605 C CA . GLN A 1 84 ? -37.718 -6.780 7.295 1.00 37.15 84 GLN A CA 1
ATOM 606 C C . GLN A 1 84 ? -37.013 -6.686 8.644 1.00 42.58 84 GLN A C 1
ATOM 607 O O . GLN A 1 84 ? -37.136 -7.586 9.489 1.00 36.37 84 GLN A O 1
ATOM 613 N N . MET A 1 85 ? -36.228 -5.629 8.826 1.00 38.46 85 MET A N 1
ATOM 614 C CA . MET A 1 85 ? -35.468 -5.429 10.054 1.00 42.02 85 MET A CA 1
ATOM 615 C C . MET A 1 85 ? -36.062 -4.237 10.798 1.00 43.90 85 MET A C 1
ATOM 616 O O . MET A 1 85 ? -35.913 -3.089 10.359 1.00 41.30 85 MET A O 1
ATOM 621 N N . ASN A 1 86 ? -36.735 -4.512 11.919 1.00 41.02 86 ASN A N 1
ATOM 622 C CA . ASN A 1 86 ? -37.238 -3.479 12.816 1.00 43.45 86 ASN A CA 1
ATOM 623 C C . ASN A 1 86 ? -36.426 -3.484 14.107 1.00 42.43 86 ASN A C 1
ATOM 624 O O . ASN A 1 86 ? -35.638 -4.394 14.374 1.00 41.11 86 ASN A O 1
ATOM 629 N N . SER A 1 87 ? -36.622 -2.432 14.897 1.00 41.17 87 SER A N 1
ATOM 630 C CA . SER A 1 87 ? -35.960 -2.265 16.188 1.00 38.19 87 SER A CA 1
ATOM 631 C C . SER A 1 87 ? -34.451 -2.411 16.045 1.00 42.37 87 SER A C 1
ATOM 632 O O . SER A 1 87 ? -33.795 -3.149 16.788 1.00 40.75 87 SER A O 1
ATOM 635 N N . LEU A 1 88 ? -33.901 -1.683 15.075 1.00 36.02 88 LEU A N 1
ATOM 636 C CA . LEU A 1 88 ? -32.507 -1.868 14.715 1.00 37.11 88 LEU A CA 1
ATOM 637 C C . LEU A 1 88 ? -31.594 -1.398 15.837 1.00 35.10 88 LEU A C 1
ATOM 638 O O . LEU A 1 88 ? -31.813 -0.353 16.441 1.00 44.73 88 LEU A O 1
ATOM 643 N N . ARG A 1 89 ? -30.575 -2.188 16.126 1.00 40.07 89 ARG A N 1
ATOM 644 C CA . ARG A 1 89 ? -29.583 -1.868 17.133 1.00 33.87 89 ARG A CA 1
ATOM 645 C C . ARG A 1 89 ? -28.235 -1.636 16.468 1.00 36.49 89 ARG A C 1
ATOM 646 O O . ARG A 1 89 ? -27.996 -2.075 15.342 1.00 36.16 89 ARG A O 1
ATOM 654 N N . ALA A 1 90 ? -27.344 -0.939 17.179 1.00 34.05 90 ALA A N 1
ATOM 655 C CA . ALA A 1 90 ? -25.990 -0.756 16.665 1.00 36.58 90 ALA A CA 1
ATOM 656 C C . ALA A 1 90 ? -25.279 -2.091 16.460 1.00 43.50 90 ALA A C 1
ATOM 657 O O . ALA A 1 90 ? -24.372 -2.185 15.622 1.00 40.20 90 ALA A O 1
ATOM 659 N N . GLU A 1 91 ? -25.677 -3.127 17.214 1.00 40.32 91 GLU A N 1
ATOM 660 C CA . GLU A 1 91 ? -25.104 -4.460 17.063 1.00 41.97 91 GLU A CA 1
ATOM 661 C C . GLU A 1 91 ? -25.517 -5.129 15.755 1.00 42.98 91 GLU A C 1
ATOM 662 O O . GLU A 1 91 ? -24.876 -6.096 15.340 1.00 49.41 91 GLU A O 1
ATOM 668 N N . ASP A 1 92 ? -26.569 -4.646 15.098 1.00 39.45 92 ASP A N 1
ATOM 669 C CA . ASP A 1 92 ? -26.990 -5.168 13.809 1.00 33.77 92 ASP A CA 1
ATOM 670 C C . ASP A 1 92 ? -26.128 -4.674 12.663 1.00 37.39 92 ASP A C 1
ATOM 671 O O . ASP A 1 92 ? -26.400 -5.013 11.504 1.00 40.95 92 ASP A O 1
ATOM 676 N N . THR A 1 93 ? -25.081 -3.916 12.960 1.00 33.11 93 THR A N 1
ATOM 677 C CA . THR A 1 93 ? -24.269 -3.274 11.937 1.00 37.78 93 THR A CA 1
ATOM 678 C C . THR A 1 93 ? -23.404 -4.305 11.236 1.00 36.62 93 THR A C 1
ATOM 679 O O . THR A 1 93 ? -22.513 -4.887 11.861 1.00 38.54 93 THR A O 1
ATOM 683 N N . ALA A 1 94 ? -23.634 -4.492 9.934 1.00 34.38 94 ALA A N 1
ATOM 684 C CA . ALA A 1 94 ? -23.014 -5.595 9.214 1.00 38.19 94 ALA A CA 1
ATOM 685 C C . ALA A 1 94 ? -23.352 -5.507 7.732 1.00 36.99 94 ALA A C 1
ATOM 686 O O . ALA A 1 94 ? -24.343 -4.882 7.328 1.00 31.30 94 ALA A O 1
ATOM 688 N N . VAL A 1 95 ? -22.510 -6.160 6.928 1.00 37.71 95 VAL A N 1
ATOM 689 C CA . VAL A 1 95 ? -22.888 -6.532 5.569 1.00 38.71 95 VAL A CA 1
ATOM 690 C C . VAL A 1 95 ? -23.777 -7.772 5.641 1.00 39.19 95 VAL A C 1
ATOM 691 O O . VAL A 1 95 ? -23.424 -8.772 6.288 1.00 32.69 95 VAL A O 1
ATOM 695 N N . TYR A 1 96 ? -24.939 -7.698 4.991 1.00 32.30 96 TYR A N 1
ATOM 696 C CA . TYR A 1 96 ? -25.932 -8.763 4.984 1.00 32.31 96 TYR A CA 1
ATOM 697 C C . TYR A 1 96 ? -25.948 -9.455 3.626 1.00 33.39 96 TYR A C 1
ATOM 698 O O . TYR A 1 96 ? -26.111 -8.792 2.596 1.00 30.77 96 TYR A O 1
ATOM 707 N N . TYR A 1 97 ? -25.796 -10.783 3.624 1.00 34.49 97 TYR A N 1
ATOM 708 C CA . TYR A 1 97 ? -25.820 -11.604 2.414 1.00 28.19 97 TYR A CA 1
ATOM 709 C C . TYR A 1 97 ? -27.052 -12.494 2.391 1.00 32.74 97 TYR A C 1
ATOM 710 O O . TYR A 1 97 ? -27.447 -13.043 3.427 1.00 32.85 97 TYR A O 1
ATOM 719 N N . CYS A 1 98 ? -27.638 -12.682 1.207 1.00 37.31 98 CYS A N 1
ATOM 720 C CA . CYS A 1 98 ? -28.584 -13.775 1.021 1.00 34.29 98 CYS A CA 1
ATOM 721 C C . CYS A 1 98 ? -27.851 -14.969 0.415 1.00 31.96 98 CYS A C 1
ATOM 722 O O . CYS A 1 98 ? -26.916 -14.806 -0.378 1.00 32.13 98 CYS A O 1
ATOM 725 N N . ALA A 1 99 ? -28.263 -16.169 0.811 1.00 32.70 99 ALA A N 1
ATOM 726 C CA . ALA A 1 99 ? -27.567 -17.389 0.414 1.00 30.28 99 ALA A CA 1
ATOM 727 C C . ALA A 1 99 ? -28.579 -18.485 0.133 1.00 29.44 99 ALA A C 1
ATOM 728 O O . ALA A 1 99 ? -29.421 -18.789 0.986 1.00 27.82 99 ALA A O 1
ATOM 730 N N . LYS A 1 100 ? -28.516 -19.023 -1.084 1.00 30.53 100 LYS A N 1
ATOM 731 C CA . LYS A 1 100 ? -29.073 -20.329 -1.436 1.00 31.31 100 LYS A CA 1
ATOM 732 C C . LYS A 1 100 ? -28.591 -21.392 -0.452 1.00 28.21 100 LYS A C 1
ATOM 733 O O . LYS A 1 100 ? -27.383 -21.565 -0.256 1.00 30.88 100 LYS A O 1
ATOM 739 N N . THR A 1 101 ? -29.526 -22.087 0.201 1.00 29.13 101 THR A N 1
ATOM 740 C CA . THR A 1 101 ? -29.193 -22.970 1.324 1.00 31.48 101 THR A CA 1
ATOM 741 C C . THR A 1 101 ? -29.588 -24.428 1.061 1.00 36.71 101 THR A C 1
ATOM 742 O O . THR A 1 101 ? -30.778 -24.769 1.021 1.00 28.78 101 THR A O 1
ATOM 746 N N . THR A 1 102 ? -28.566 -25.290 0.951 1.00 34.77 102 THR A N 1
ATOM 747 C CA . THR A 1 102 ? -28.745 -26.737 0.840 1.00 32.99 102 THR A CA 1
ATOM 748 C C . THR A 1 102 ? -28.021 -27.359 2.030 1.00 35.13 102 THR A C 1
ATOM 749 O O . THR A 1 102 ? -28.336 -27.022 3.165 1.00 36.00 102 THR A O 1
ATOM 753 N N . THR A 1 103 ? -27.072 -28.271 1.803 1.00 35.60 103 THR A N 1
ATOM 754 C CA . THR A 1 103 ? -26.252 -28.750 2.910 1.00 31.90 103 THR A CA 1
ATOM 755 C C . THR A 1 103 ? -25.122 -27.788 3.211 1.00 31.56 103 THR A C 1
ATOM 756 O O . THR A 1 103 ? -24.410 -27.979 4.202 1.00 35.42 103 THR A O 1
ATOM 760 N N . ALA A 1 104 ? -24.933 -26.786 2.356 1.00 32.91 104 ALA A N 1
ATOM 761 C CA . ALA A 1 104 ? -24.087 -25.629 2.607 1.00 30.14 104 ALA A CA 1
ATOM 762 C C . ALA A 1 104 ? -24.799 -24.429 2.020 1.00 31.75 104 ALA A C 1
ATOM 763 O O . ALA A 1 104 ? -25.902 -24.553 1.485 1.00 28.50 104 ALA A O 1
ATOM 765 N N . PHE A 1 105 ? -24.161 -23.261 2.123 1.00 34.84 105 PHE A N 1
ATOM 766 C CA . PHE A 1 105 ? -24.620 -22.046 1.446 1.00 31.33 105 PHE A CA 1
ATOM 767 C C . PHE A 1 105 ? -23.962 -22.023 0.069 1.00 32.70 105 PHE A C 1
ATOM 768 O O . PHE A 1 105 ? -22.799 -21.635 -0.064 1.00 30.83 105 PHE A O 1
ATOM 776 N N . ASP A 1 106 ? -24.703 -22.459 -0.960 1.00 37.07 106 ASP A N 1
ATOM 777 C CA . ASP A 1 106 ? -24.096 -22.765 -2.258 1.00 34.86 106 ASP A CA 1
ATOM 778 C C . ASP A 1 106 ? -23.650 -21.506 -2.985 1.00 39.91 106 ASP A C 1
ATOM 779 O O . ASP A 1 106 ? -22.578 -21.490 -3.602 1.00 36.91 106 ASP A O 1
ATOM 784 N N . TYR A 1 107 ? -24.482 -20.463 -2.967 1.00 31.23 107 TYR A N 1
ATOM 785 C CA . TYR A 1 107 ? -24.204 -19.242 -3.704 1.00 32.62 107 TYR A CA 1
ATOM 786 C C . TYR A 1 107 ? -24.663 -18.064 -2.862 1.00 31.82 107 TYR A C 1
ATOM 787 O O . TYR A 1 107 ? 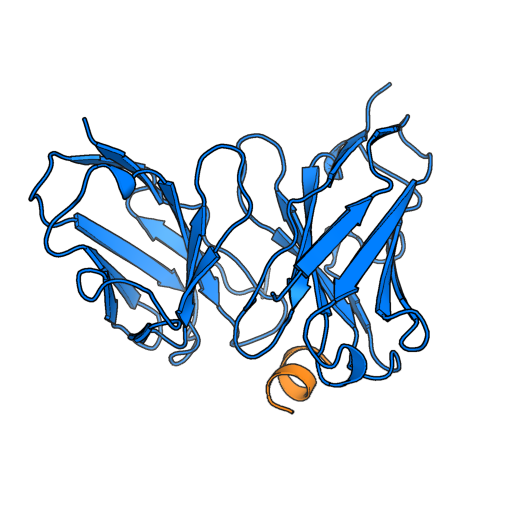-25.747 -18.094 -2.272 1.00 31.05 107 TYR A O 1
ATOM 796 N N . TRP A 1 108 ? -23.822 -17.049 -2.783 1.00 30.64 108 TRP A N 1
ATOM 797 C CA . TRP A 1 108 ? -24.085 -15.883 -1.960 1.00 30.30 108 TRP A CA 1
ATOM 798 C C . TRP A 1 108 ? -24.284 -14.680 -2.861 1.00 37.29 108 TRP A C 1
ATOM 799 O O . TRP A 1 108 ? -23.618 -14.568 -3.894 1.00 34.67 108 TRP A O 1
ATOM 810 N N . GLY A 1 109 ? -25.190 -13.777 -2.460 1.00 37.28 109 GLY A N 1
ATOM 811 C CA . GLY A 1 109 ? -25.267 -12.468 -3.086 1.00 34.53 109 GLY A CA 1
ATOM 812 C C . GLY A 1 109 ? -24.070 -11.600 -2.737 1.00 34.05 109 GLY A C 1
ATOM 813 O O . GLY A 1 109 ? -23.250 -11.934 -1.889 1.00 36.23 109 GLY A O 1
ATOM 814 N N . GLN A 1 110 ? -23.976 -10.441 -3.399 1.00 36.96 110 GLN A N 1
ATOM 815 C CA . GLN A 1 110 ? -22.807 -9.578 -3.230 1.00 28.53 110 GLN A CA 1
ATOM 816 C C . GLN A 1 110 ? -22.758 -8.901 -1.863 1.00 34.94 110 GLN A C 1
ATOM 817 O O . GLN A 1 110 ? -21.674 -8.495 -1.432 1.00 33.95 110 GLN A O 1
ATOM 823 N N . GLY A 1 111 ? -23.900 -8.767 -1.177 1.00 35.80 111 GLY A N 1
ATOM 824 C CA . GLY A 1 111 ? -23.948 -8.259 0.184 1.00 34.20 111 GLY A CA 1
ATOM 825 C C . GLY A 1 111 ? -24.259 -6.774 0.253 1.00 34.96 111 GLY A C 1
ATOM 826 O O . GLY A 1 111 ? -23.671 -5.995 -0.500 1.00 41.62 111 GLY A O 1
ATOM 827 N N . THR A 1 112 ? -25.180 -6.372 1.131 1.00 31.17 112 THR A N 1
ATOM 828 C CA . THR A 1 112 ? -25.541 -4.971 1.324 1.00 39.78 112 THR A CA 1
ATOM 829 C C . THR A 1 112 ? -25.201 -4.555 2.758 1.00 34.41 112 THR A C 1
ATOM 830 O O . THR A 1 112 ? -25.521 -5.270 3.722 1.00 31.52 112 THR A O 1
ATOM 834 N N . LEU A 1 113 ? -24.513 -3.421 2.889 1.00 33.80 113 LEU A N 1
ATOM 835 C CA . LEU A 1 113 ? -24.132 -2.887 4.197 1.00 37.72 113 LEU A CA 1
ATOM 836 C C . LEU A 1 113 ? -25.300 -2.193 4.895 1.00 31.23 113 LEU A C 1
ATOM 837 O O . LEU A 1 113 ? -26.075 -1.460 4.283 1.00 32.03 113 LEU A O 1
ATOM 842 N N . VAL A 1 114 ? -25.426 -2.449 6.188 1.00 32.14 114 VAL A N 1
ATOM 843 C CA . VAL A 1 114 ? -26.458 -1.863 7.027 1.00 32.96 114 VAL A CA 1
ATOM 844 C C . VAL A 1 114 ? -25.726 -1.305 8.237 1.00 37.54 114 VAL A C 1
ATOM 845 O O . VAL A 1 114 ? -25.199 -2.072 9.053 1.00 35.12 114 VAL A O 1
ATOM 849 N N . THR A 1 115 ? -25.655 0.017 8.338 1.00 35.77 115 THR A N 1
ATOM 850 C CA . THR A 1 115 ? -24.982 0.677 9.450 1.00 36.78 115 THR A CA 1
ATOM 851 C C . THR A 1 115 ? -26.020 1.306 10.364 1.00 35.34 115 THR A C 1
ATOM 852 O O . THR A 1 115 ? -26.826 2.129 9.919 1.00 37.14 115 THR A O 1
ATOM 856 N N . VAL A 1 116 ? -26.001 0.927 11.634 1.00 32.81 116 VAL A N 1
ATOM 857 C CA . VAL A 1 116 ? -26.924 1.470 12.617 1.00 36.82 116 VAL A CA 1
ATOM 858 C C . VAL A 1 116 ? -26.119 2.379 13.536 1.00 42.78 116 VAL A C 1
ATOM 859 O O . VAL A 1 116 ? -25.317 1.895 14.345 1.00 41.23 116 VAL A O 1
ATOM 863 N N . SER A 1 117 ? -26.324 3.697 13.406 1.00 44.00 117 SER A N 1
ATOM 864 C CA . SER A 1 117 ? -25.569 4.699 14.152 1.00 47.13 117 SER A CA 1
ATOM 865 C C . SER A 1 117 ? -26.435 5.936 14.348 1.00 50.06 117 SER A C 1
ATOM 866 O O . SER A 1 117 ? -27.457 6.108 13.678 1.00 51.33 117 SER A O 1
ATOM 869 N N . SER A 1 118 ? -26.008 6.812 15.268 1.00 57.75 118 SER A N 1
ATOM 870 C CA . SER A 1 118 ? -26.749 8.068 15.535 1.00 62.45 118 SER A CA 1
ATOM 871 C C . SER A 1 118 ? -25.874 9.325 15.413 1.00 50.99 118 SER A C 1
ATOM 872 O O . SER A 1 118 ? -24.889 9.358 14.669 1.00 51.60 118 SER A O 1
ATOM 875 N N . SER A 1 133 ? -23.695 -21.444 26.076 1.00 45.2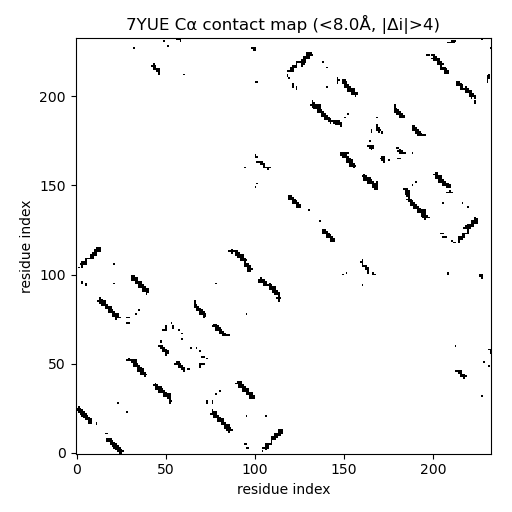7 133 SER A N 1
ATOM 876 C CA . SER A 1 133 ? -24.746 -21.835 25.144 1.00 57.85 133 SER A CA 1
ATOM 877 C C . SER A 1 133 ? -24.719 -23.339 24.822 1.00 48.55 133 SER A C 1
ATOM 878 O O . SER A 1 133 ? -23.725 -24.020 25.060 1.00 45.85 133 SER A O 1
ATOM 881 N N . THR A 1 134 ? -25.830 -23.852 24.298 1.00 45.38 134 THR A N 1
ATOM 882 C CA . THR A 1 134 ? -25.893 -25.200 23.754 1.00 44.20 134 THR A CA 1
ATOM 883 C C . THR A 1 134 ? -25.524 -25.263 22.279 1.00 48.80 134 THR A C 1
ATOM 884 O O . THR A 1 134 ? -25.573 -26.350 21.697 1.00 49.11 134 THR A O 1
ATOM 888 N N . ASP A 1 135 ? -25.181 -24.134 21.660 1.00 49.82 135 ASP A N 1
ATOM 889 C CA . ASP A 1 135 ? -24.813 -24.105 20.251 1.00 40.93 135 ASP A CA 1
ATOM 890 C C . ASP A 1 135 ? -23.455 -24.768 20.041 1.00 35.01 135 ASP A C 1
ATOM 891 O O . ASP A 1 135 ? -22.640 -24.877 20.955 1.00 45.38 135 ASP A O 1
ATOM 896 N N . ILE A 1 136 ? -23.202 -25.190 18.814 1.00 31.15 136 ILE A N 1
ATOM 897 C CA . ILE A 1 136 ? -21.914 -25.779 18.468 1.00 34.60 136 ILE A CA 1
ATOM 898 C C . ILE A 1 136 ? -20.932 -24.670 18.131 1.00 36.48 136 ILE A C 1
ATOM 899 O O . ILE A 1 136 ? -21.206 -23.821 17.276 1.00 34.47 136 ILE A O 1
ATOM 904 N N . GLN A 1 137 ? -19.769 -24.699 18.771 1.00 39.78 137 GLN A N 1
ATOM 905 C CA . GLN A 1 137 ? -18.753 -23.670 18.600 1.00 38.64 137 GLN A CA 1
ATOM 906 C C . GLN A 1 137 ? -17.709 -24.157 17.607 1.00 36.52 137 GLN A C 1
ATOM 907 O O . GLN A 1 137 ? -17.120 -25.229 17.794 1.00 39.92 137 GLN A O 1
ATOM 913 N N . MET A 1 138 ? -17.478 -23.373 16.562 1.00 32.93 138 MET A N 1
ATOM 914 C CA . MET A 1 138 ? -16.456 -23.679 15.571 1.00 29.90 138 MET A CA 1
ATOM 915 C C . MET A 1 138 ? -15.255 -22.778 15.820 1.00 40.68 138 MET A C 1
ATOM 916 O O . MET A 1 138 ? -15.403 -21.552 15.903 1.00 36.66 138 MET A O 1
ATOM 921 N N . THR A 1 139 ? -14.070 -23.376 15.955 1.00 40.51 139 THR A N 1
ATOM 922 C CA . THR A 1 139 ? -12.851 -22.606 16.194 1.00 42.13 139 THR A CA 1
ATOM 923 C C . THR A 1 139 ? -11.795 -23.000 15.176 1.00 41.11 139 THR A C 1
ATOM 924 O O . THR A 1 139 ? -11.519 -24.189 14.995 1.00 38.91 139 THR A O 1
ATOM 928 N N . GLN A 1 140 ? -11.219 -22.011 14.498 1.00 39.63 140 GLN A N 1
ATOM 929 C CA . GLN A 1 140 ? -10.229 -22.287 13.469 1.00 40.33 140 GLN A CA 1
ATOM 930 C C . GLN A 1 140 ? -8.838 -21.925 13.961 1.00 36.79 140 GLN A C 1
ATOM 931 O O . GLN A 1 140 ? -8.676 -21.096 14.855 1.00 42.00 140 GLN A O 1
ATOM 937 N N . SER A 1 141 ? -7.835 -22.569 13.374 1.00 38.47 141 SER A N 1
ATOM 938 C CA . SER A 1 141 ? -6.465 -22.310 13.740 1.00 42.66 141 SER A CA 1
ATOM 939 C C . SER A 1 141 ? -5.574 -22.534 12.521 1.00 45.67 141 SER A C 1
ATOM 940 O O . SER A 1 141 ? -5.724 -23.561 11.835 1.00 38.42 141 SER A O 1
ATOM 943 N N . PRO A 1 142 ? -4.654 -21.603 12.222 1.00 39.19 142 PRO A N 1
ATOM 944 C CA . PRO A 1 142 ? -4.486 -20.359 12.980 1.00 38.18 142 PRO A CA 1
ATOM 945 C C . PRO A 1 142 ? -5.517 -19.308 12.592 1.00 36.02 142 PRO A C 1
ATOM 946 O O . PRO A 1 142 ? -6.283 -19.556 11.676 1.00 42.87 142 PRO A O 1
ATOM 950 N N . SER A 1 143 ? -5.557 -18.166 13.272 1.00 36.51 143 SER A N 1
ATOM 951 C CA . SER A 1 143 ? -6.513 -17.131 12.890 1.00 41.12 143 SER A CA 1
ATOM 952 C C . SER A 1 143 ? -6.045 -16.316 11.690 1.00 37.95 143 SER A C 1
ATOM 953 O O . SER A 1 143 ? -6.867 -15.657 11.046 1.00 37.29 143 SER A O 1
ATOM 956 N N . SER A 1 144 ? -4.756 -16.358 11.372 1.00 38.28 144 SER A N 1
ATOM 957 C CA . SER A 1 144 ? -4.251 -15.887 10.089 1.00 41.46 144 SER A CA 1
ATOM 958 C C . SER A 1 144 ? -2.840 -16.434 9.908 1.00 39.60 144 SER A C 1
ATOM 959 O O . SER A 1 144 ? -2.240 -16.986 10.835 1.00 37.98 144 SER A O 1
ATOM 962 N N . LEU A 1 145 ? -2.319 -16.278 8.695 1.00 36.65 145 LEU A N 1
ATOM 963 C CA . LEU A 1 145 ? -0.982 -16.766 8.384 1.00 40.05 145 LEU A CA 1
ATOM 964 C C . LEU A 1 145 ? -0.535 -16.171 7.057 1.00 38.83 145 LEU A C 1
ATOM 965 O O . LEU A 1 145 ? -1.361 -15.838 6.204 1.00 38.38 145 LEU A O 1
ATOM 970 N N . SER A 1 146 ? 0.791 -16.073 6.888 1.00 42.24 146 SER A N 1
ATOM 971 C CA . SER A 1 146 ? 1.407 -15.600 5.651 1.00 45.04 146 SER A CA 1
ATOM 972 C C . SER A 1 146 ? 2.388 -16.648 5.142 1.00 42.95 146 SER A C 1
ATOM 973 O O . SER A 1 146 ? 3.214 -17.153 5.910 1.00 44.24 146 SER A O 1
ATOM 976 N N . ALA A 1 147 ? 2.305 -16.955 3.851 1.00 42.71 147 ALA A N 1
ATOM 977 C CA . ALA A 1 147 ? 3.101 -18.018 3.258 1.00 45.74 147 ALA A CA 1
ATOM 978 C C . ALA A 1 147 ? 3.418 -17.628 1.824 1.00 56.41 147 ALA A C 1
ATOM 979 O O . ALA A 1 147 ? 2.821 -16.703 1.275 1.00 57.95 147 ALA A O 1
ATOM 981 N N . SER A 1 148 ? 4.355 -18.346 1.215 1.00 53.81 148 SER A N 1
ATOM 982 C CA . SER A 1 148 ? 4.841 -17.998 -0.111 1.00 49.70 148 SER A CA 1
ATOM 983 C C . SER A 1 148 ? 4.228 -18.892 -1.177 1.00 52.50 148 SER A C 1
ATOM 984 O O . SER A 1 148 ? 3.720 -19.982 -0.894 1.00 55.43 148 SER A O 1
ATOM 987 N N . VAL A 1 149 ? 4.293 -18.417 -2.426 1.00 52.52 149 VAL A N 1
ATOM 988 C CA . VAL A 1 149 ? 3.723 -19.175 -3.529 1.00 48.22 149 VAL A CA 1
ATOM 989 C C . VAL A 1 149 ? 4.418 -20.524 -3.613 1.00 57.84 149 VAL A C 1
ATOM 990 O O . VAL A 1 149 ? 5.650 -20.622 -3.513 1.00 51.34 149 VAL A O 1
ATOM 994 N N . GLY A 1 150 ? 3.615 -21.580 -3.772 1.00 57.58 150 GLY A N 1
ATOM 995 C CA . GLY A 1 150 ? 4.099 -22.940 -3.779 1.00 52.04 150 GLY A CA 1
ATOM 996 C C . GLY A 1 150 ? 4.097 -23.610 -2.428 1.00 55.41 150 GLY A C 1
ATOM 997 O O . GLY A 1 150 ? 4.235 -24.838 -2.365 1.00 53.12 150 GLY A O 1
ATOM 998 N N . ASP A 1 151 ? 3.957 -22.846 -1.346 1.00 54.04 151 ASP A N 1
ATOM 999 C CA . ASP A 1 151 ? 3.876 -23.444 -0.023 1.00 53.73 151 ASP A CA 1
ATOM 1000 C C . ASP A 1 151 ? 2.623 -24.302 0.105 1.00 51.30 151 ASP A C 1
ATOM 1001 O O . ASP A 1 151 ? 1.623 -24.108 -0.593 1.00 50.99 151 ASP A O 1
ATOM 1006 N N . ARG A 1 152 ? 2.698 -25.271 1.008 1.00 56.83 152 ARG A N 1
ATOM 1007 C CA . ARG A 1 152 ? 1.556 -26.085 1.399 1.00 54.64 152 ARG A CA 1
ATOM 1008 C C . ARG A 1 152 ? 0.972 -25.483 2.669 1.00 51.51 152 ARG A C 1
ATOM 1009 O O . ARG A 1 152 ? 1.673 -25.354 3.675 1.00 50.19 152 ARG A O 1
ATOM 1017 N N . VAL A 1 153 ? -0.299 -25.108 2.621 1.00 47.00 153 VAL A N 1
ATOM 1018 C CA . VAL A 1 153 ? -0.950 -24.423 3.726 1.00 50.93 153 VAL A CA 1
ATOM 1019 C C . VAL A 1 153 ? -1.991 -25.348 4.332 1.00 45.97 153 VAL A C 1
ATOM 1020 O O . VAL A 1 153 ? -2.758 -25.997 3.612 1.00 46.05 153 VAL A O 1
ATOM 1024 N N . THR A 1 154 ? -2.018 -25.403 5.660 1.00 50.49 154 THR A N 1
ATOM 1025 C CA . THR A 1 154 ? -2.943 -26.258 6.389 1.00 45.90 154 THR A CA 1
ATOM 1026 C C . THR A 1 154 ? -3.696 -25.423 7.413 1.00 45.77 154 THR A C 1
ATOM 1027 O O . THR A 1 154 ? -3.088 -24.634 8.145 1.00 48.19 154 THR A O 1
ATOM 1031 N N . ILE A 1 155 ? -5.020 -25.573 7.433 1.00 46.65 155 ILE A N 1
ATOM 1032 C CA . ILE A 1 155 ? -5.900 -24.855 8.348 1.00 41.40 155 ILE A CA 1
ATOM 1033 C C . ILE A 1 155 ? -6.733 -25.879 9.093 1.00 38.43 155 ILE A C 1
ATOM 1034 O O . ILE A 1 155 ? -7.189 -26.864 8.506 1.00 36.89 155 ILE A O 1
ATOM 1039 N N . THR A 1 156 ? -6.958 -25.637 10.375 1.00 36.80 156 THR A N 1
ATOM 1040 C CA . THR A 1 156 ? -7.732 -26.553 11.186 1.00 33.77 156 THR A CA 1
ATOM 1041 C C . THR A 1 156 ? -8.996 -25.880 11.697 1.00 40.52 156 THR A C 1
ATOM 1042 O O . THR A 1 156 ? -9.064 -24.655 11.868 1.00 37.85 156 THR A O 1
ATOM 1046 N N . CYS A 1 157 ? -9.997 -26.720 11.926 1.00 38.35 157 CYS A N 1
ATOM 1047 C CA . CYS A 1 157 ? -11.343 -26.325 12.304 1.00 33.58 157 CYS A CA 1
ATOM 1048 C C . CYS A 1 157 ? -11.801 -27.376 13.299 1.00 41.56 157 CYS A C 1
ATOM 1049 O O . CYS A 1 157 ? -11.771 -28.572 12.997 1.00 45.35 157 CYS A O 1
ATOM 1052 N N . ARG A 1 158 ? -12.162 -26.951 14.496 1.00 41.37 158 ARG A N 1
ATOM 1053 C CA . ARG A 1 158 ? -12.602 -27.855 15.544 1.00 36.34 158 ARG A CA 1
ATOM 1054 C C . ARG A 1 158 ? -14.030 -27.507 15.930 1.00 40.50 158 ARG A C 1
ATOM 1055 O O . ARG A 1 158 ? -14.397 -26.325 16.004 1.00 38.47 158 ARG A O 1
ATOM 1063 N N . ALA A 1 159 ? -14.845 -28.528 16.159 1.00 34.27 159 ALA A N 1
ATOM 1064 C CA . ALA A 1 159 ? -16.191 -28.320 16.662 1.00 30.40 159 ALA A CA 1
ATOM 1065 C C . ALA A 1 159 ? -16.234 -28.707 18.131 1.00 33.59 159 ALA A C 1
ATOM 1066 O O . ALA A 1 159 ? -15.557 -29.648 18.553 1.00 43.69 159 ALA A O 1
ATOM 1068 N N . SER A 1 160 ? -17.005 -27.966 18.922 1.00 34.66 160 SER A N 1
ATOM 1069 C CA . SER A 1 160 ? -17.046 -28.287 20.342 1.00 36.14 160 SER A CA 1
ATOM 1070 C C . SER A 1 160 ? -17.750 -29.608 20.594 1.00 35.75 160 SER A C 1
ATOM 1071 O O . SER A 1 160 ? -17.541 -30.208 21.653 1.00 43.98 160 SER A O 1
ATOM 1074 N N . GLN A 1 161 ? -18.569 -30.071 19.651 1.00 29.81 161 GLN A N 1
ATOM 1075 C CA . GLN A 1 161 ? -19.162 -31.401 19.725 1.00 36.93 161 GLN A CA 1
ATOM 1076 C C . GLN A 1 161 ? -19.287 -31.923 18.304 1.00 35.40 161 GLN A C 1
ATOM 1077 O O . GLN A 1 161 ? -19.126 -31.177 17.337 1.00 34.17 161 GLN A O 1
ATOM 1083 N N . SER A 1 162 ? -19.573 -33.216 18.182 1.00 33.72 162 SER A N 1
ATOM 1084 C CA . SER A 1 162 ? -19.587 -33.860 16.876 1.00 33.39 162 SER A CA 1
ATOM 1085 C C . SER A 1 162 ? -20.552 -33.178 15.906 1.00 40.95 162 SER A C 1
ATOM 1086 O O . SER A 1 162 ? -21.676 -32.808 16.263 1.00 39.32 162 SER A O 1
ATOM 1089 N N . ILE A 1 163 ? -20.098 -33.014 14.664 1.00 36.88 163 ILE A N 1
ATOM 1090 C CA . ILE A 1 163 ? -20.909 -32.531 13.551 1.00 40.93 163 ILE A CA 1
ATOM 1091 C C . ILE A 1 163 ? -20.898 -33.532 12.396 1.00 35.35 163 ILE A C 1
ATOM 1092 O O . ILE A 1 163 ? -21.230 -33.183 11.269 1.00 37.36 163 ILE A O 1
ATOM 1097 N N . SER A 1 164 ? -20.514 -34.778 12.681 1.00 35.43 164 SER A N 1
ATOM 1098 C CA . SER A 1 164 ? -20.449 -35.861 11.692 1.00 37.21 164 SER A CA 1
ATOM 1099 C C . SER A 1 164 ? -19.463 -35.412 10.622 1.00 41.09 164 SER A C 1
ATOM 1100 O O . SER A 1 164 ? -18.286 -35.168 10.948 1.00 41.83 164 SER A O 1
ATOM 1103 N N . SER A 1 165 ? -19.877 -35.294 9.361 1.00 38.93 165 SER A N 1
ATOM 1104 C CA . SER A 1 165 ? -19.030 -34.813 8.279 1.00 37.84 165 SER A CA 1
ATOM 1105 C C . SER A 1 165 ? -19.625 -33.576 7.613 1.00 40.28 165 SER A C 1
ATOM 1106 O O . SER A 1 165 ? -19.236 -33.234 6.491 1.00 42.43 165 SER A O 1
ATOM 1109 N N . TYR A 1 166 ? -20.565 -32.902 8.279 1.00 34.96 166 TYR A N 1
ATOM 1110 C CA . TYR A 1 166 ? -21.254 -31.754 7.689 1.00 40.24 166 TYR A CA 1
ATOM 1111 C C . TYR A 1 166 ? -20.511 -30.457 8.024 1.00 37.41 166 TYR A C 1
ATOM 1112 O O . TYR A 1 166 ? -20.957 -29.600 8.793 1.00 28.79 166 TYR A O 1
ATOM 1121 N N . LEU A 1 167 ? -19.336 -30.332 7.417 1.00 31.01 167 LEU A N 1
ATOM 1122 C CA . LEU A 1 167 ? -18.454 -29.199 7.634 1.00 31.21 167 LEU A CA 1
ATOM 1123 C C . LEU A 1 167 ? -18.163 -28.556 6.287 1.00 35.05 167 LEU A C 1
ATOM 1124 O O . LEU A 1 167 ? -17.738 -29.234 5.344 1.00 35.72 167 LEU A O 1
ATOM 1129 N N . ASN A 1 168 ? -18.425 -27.258 6.187 1.00 31.76 168 ASN A N 1
ATOM 1130 C CA . ASN A 1 168 ? -18.295 -26.532 4.937 1.00 30.89 168 ASN A CA 1
ATOM 1131 C C . ASN A 1 168 ? -17.167 -25.519 5.038 1.00 33.33 168 ASN A C 1
ATOM 1132 O O . ASN A 1 168 ? -16.910 -24.965 6.111 1.00 34.96 168 ASN A O 1
ATOM 1137 N N . TRP A 1 169 ? -16.491 -25.287 3.911 1.00 34.66 169 TRP A N 1
ATOM 1138 C CA . TRP A 1 169 ? -15.392 -24.336 3.819 1.00 29.08 169 TRP A CA 1
ATOM 1139 C C . TRP A 1 169 ? -15.737 -23.272 2.797 1.00 32.92 169 TRP A C 1
ATOM 1140 O O . TRP A 1 169 ? -16.107 -23.594 1.669 1.00 31.61 169 TRP A O 1
ATOM 1151 N N . TYR A 1 170 ? -15.592 -22.009 3.188 1.00 29.72 170 TYR A N 1
ATOM 1152 C CA . TYR A 1 170 ? -15.888 -20.882 2.321 1.00 37.08 170 TYR A CA 1
ATOM 1153 C C . TYR A 1 170 ? -14.655 -20.014 2.132 1.00 34.16 170 TYR A C 1
ATOM 1154 O O . TYR A 1 170 ? -13.877 -19.809 3.068 1.00 34.42 170 TYR A O 1
ATOM 1163 N N . GLN A 1 171 ? -14.507 -19.475 0.926 1.00 34.93 171 GLN A N 1
ATOM 1164 C CA . GLN A 1 171 ? -13.423 -18.561 0.586 1.00 33.63 171 GLN A CA 1
ATOM 1165 C C . GLN A 1 171 ? -13.973 -17.147 0.417 1.00 36.49 171 GLN A C 1
ATOM 1166 O O . GLN A 1 171 ? -14.927 -16.931 -0.338 1.00 40.52 171 GLN A 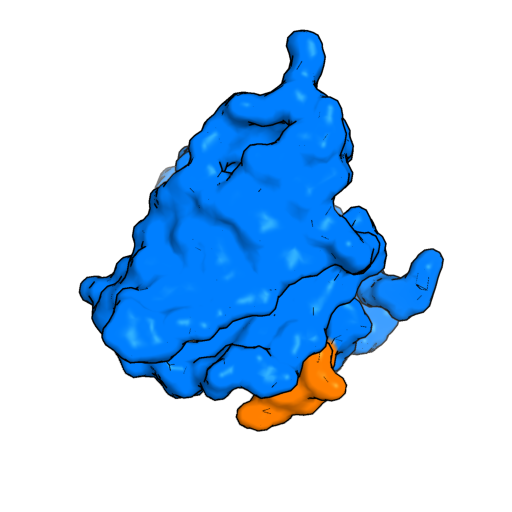O 1
ATOM 1172 N N . GLN A 1 172 ? -13.394 -16.180 1.121 1.00 37.04 172 GLN A N 1
ATOM 1173 C CA . GLN A 1 172 ? -13.861 -14.800 1.013 1.00 36.07 172 GLN A CA 1
ATOM 1174 C C . GLN A 1 172 ? -12.691 -13.908 0.633 1.00 44.37 172 GLN A C 1
ATOM 1175 O O . GLN A 1 172 ? -11.760 -13.733 1.426 1.00 46.57 172 GLN A O 1
ATOM 1181 N N . LYS A 1 173 ? -12.746 -13.350 -0.581 1.00 49.85 173 LYS A N 1
ATOM 1182 C CA . LYS A 1 173 ? -11.815 -12.308 -0.981 1.00 41.56 173 LYS A CA 1
ATOM 1183 C C . LYS A 1 173 ? -12.126 -11.028 -0.211 1.00 46.40 173 LYS A C 1
ATOM 1184 O O . LYS A 1 173 ? -13.256 -10.833 0.237 1.00 47.43 173 LYS A O 1
ATOM 1190 N N . PRO A 1 174 ? -11.139 -10.151 -0.022 1.00 55.77 174 PRO A N 1
ATOM 1191 C CA . PRO A 1 174 ? -11.432 -8.827 0.549 1.00 50.83 174 PRO A CA 1
ATOM 1192 C C . PRO A 1 174 ? -12.484 -8.095 -0.273 1.00 53.55 174 PRO A C 1
ATOM 1193 O O . PRO A 1 174 ? -12.354 -7.937 -1.491 1.00 47.44 174 PRO A O 1
ATOM 1197 N N . GLY A 1 175 ? -13.552 -7.677 0.404 1.00 53.82 175 GLY A N 1
ATOM 1198 C CA . GLY A 1 175 ? -14.609 -6.928 -0.237 1.00 48.63 175 GLY A CA 1
ATOM 1199 C C . GLY A 1 175 ? -15.609 -7.746 -1.017 1.00 49.60 175 GLY A C 1
ATOM 1200 O O . GLY A 1 175 ? -16.575 -7.178 -1.531 1.00 52.21 175 GLY A O 1
ATOM 1201 N N . LYS A 1 176 ? -15.432 -9.056 -1.113 1.00 48.86 176 LYS A N 1
ATOM 1202 C CA . LYS A 1 176 ? -16.321 -9.881 -1.913 1.00 41.50 176 LYS A CA 1
ATOM 1203 C C . LYS A 1 176 ? -17.150 -10.782 -1.013 1.00 41.00 176 LYS A C 1
ATOM 1204 O O . LYS A 1 176 ? -16.899 -10.925 0.186 1.00 43.24 176 LYS A O 1
ATOM 1210 N N . ALA A 1 177 ? -18.161 -11.376 -1.601 1.00 34.97 177 ALA A N 1
ATOM 1211 C CA . ALA A 1 177 ? -18.986 -12.305 -0.869 1.00 37.05 177 ALA A CA 1
ATOM 1212 C C . ALA A 1 177 ? -18.265 -13.640 -0.737 1.00 35.60 177 ALA A C 1
ATOM 1213 O O . ALA A 1 177 ? -17.390 -13.963 -1.541 1.00 37.67 177 ALA A O 1
ATOM 1215 N N . PRO A 1 178 ? -18.591 -14.421 0.283 1.00 33.51 178 PRO A N 1
ATOM 1216 C CA . PRO A 1 178 ? -18.019 -15.770 0.369 1.00 35.06 178 PRO A CA 1
ATOM 1217 C C . PRO A 1 178 ? -18.420 -16.617 -0.828 1.00 34.29 178 PRO A C 1
ATOM 1218 O O . PRO A 1 178 ? -19.533 -16.504 -1.355 1.00 30.80 178 PRO A O 1
ATOM 1222 N N . LYS A 1 179 ? -17.471 -17.434 -1.281 1.00 32.99 179 LYS A N 1
ATOM 1223 C CA . LYS A 1 179 ? -17.722 -18.516 -2.218 1.00 33.21 179 LYS A CA 1
ATOM 1224 C C . LYS A 1 179 ? -17.542 -19.872 -1.537 1.00 36.72 179 LYS A C 1
ATOM 1225 O O . LYS A 1 179 ? -16.607 -20.076 -0.747 1.00 33.19 179 LYS A O 1
ATOM 1231 N N . LEU A 1 180 ? -18.447 -20.798 -1.840 1.00 33.88 180 LEU A N 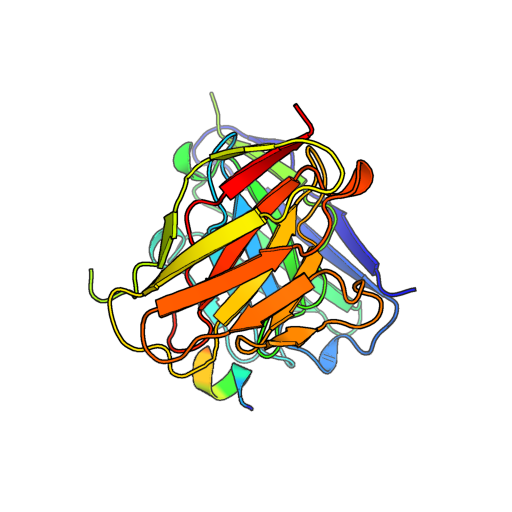1
ATOM 1232 C CA . LEU A 1 180 ? -18.343 -22.144 -1.297 1.00 34.76 180 LEU A CA 1
ATOM 1233 C C . LEU A 1 180 ? -17.200 -22.879 -1.980 1.00 35.64 180 LEU A C 1
ATOM 1234 O O . LEU A 1 180 ? -17.155 -22.982 -3.209 1.00 38.06 180 LEU A O 1
ATOM 1239 N N . LEU A 1 181 ? -16.286 -23.400 -1.175 1.00 34.06 181 LEU A N 1
ATOM 1240 C CA . LEU A 1 181 ? -15.126 -24.131 -1.651 1.00 32.29 181 LEU A CA 1
ATOM 1241 C C . LEU A 1 181 ? -15.316 -25.642 -1.542 1.00 38.87 181 LEU A C 1
ATOM 1242 O O . LEU A 1 181 ? -15.254 -26.359 -2.544 1.00 39.05 181 LEU A O 1
ATOM 1247 N N . ILE A 1 182 ? -15.551 -26.131 -0.325 1.00 33.17 182 ILE A N 1
ATOM 1248 C CA . ILE A 1 182 ? -15.704 -27.546 -0.022 1.00 36.94 182 ILE A CA 1
ATOM 1249 C C . ILE A 1 182 ? -16.899 -27.705 0.902 1.00 37.60 182 ILE A C 1
ATOM 1250 O O . ILE A 1 182 ? -17.082 -26.906 1.826 1.00 35.87 182 ILE A O 1
ATOM 1255 N N . TYR A 1 183 ? -17.708 -28.738 0.667 1.00 31.85 183 TYR A N 1
ATOM 1256 C CA . TYR A 1 183 ? -18.822 -29.039 1.553 1.00 38.69 183 TYR A CA 1
ATOM 1257 C C . TYR A 1 183 ? -18.773 -30.509 1.955 1.00 38.81 183 TYR A C 1
ATOM 1258 O O . TYR A 1 183 ? -18.138 -31.338 1.299 1.00 34.74 183 TYR A O 1
ATOM 1267 N N . GLN A 1 184 ? -19.435 -30.805 3.069 1.00 34.74 184 GLN A N 1
ATOM 1268 C CA . GLN A 1 184 ? -19.433 -32.140 3.653 1.00 39.55 184 GLN A CA 1
ATOM 1269 C C . GLN A 1 184 ? -18.005 -32.657 3.797 1.00 38.84 184 GLN A C 1
ATOM 1270 O O . GLN A 1 184 ? -17.666 -33.768 3.373 1.00 37.23 184 GLN A O 1
ATOM 1276 N N . ALA A 1 185 ? -17.161 -31.799 4.380 1.00 30.94 185 ALA A N 1
ATOM 1277 C CA . ALA A 1 185 ? -15.788 -32.088 4.783 1.00 30.31 185 ALA A CA 1
ATOM 1278 C C . ALA A 1 185 ? -14.838 -32.232 3.601 1.00 33.67 185 ALA A C 1
ATOM 1279 O O . ALA A 1 185 ? -13.709 -31.736 3.663 1.00 32.50 185 ALA A O 1
ATOM 1281 N N . SER A 1 186 ? -15.262 -32.903 2.523 1.00 33.49 186 SER A N 1
ATOM 1282 C CA . SER A 1 186 ? -14.314 -33.235 1.455 1.00 34.25 186 SER A CA 1
ATOM 1283 C C . SER A 1 186 ? -14.831 -33.039 0.034 1.00 37.32 186 SER A C 1
ATOM 1284 O O . SER A 1 186 ? -14.024 -33.136 -0.895 1.00 38.82 186 SER A O 1
ATOM 1287 N N . ALA A 1 187 ? -16.119 -32.776 -0.181 1.00 34.66 187 ALA A N 1
ATOM 1288 C CA . ALA A 1 187 ? -16.647 -32.629 -1.531 1.00 33.65 187 ALA A CA 1
ATOM 1289 C C . ALA A 1 187 ? -16.327 -31.232 -2.061 1.00 40.78 187 ALA A C 1
ATOM 1290 O O . ALA A 1 187 ? -16.663 -30.225 -1.421 1.00 46.67 187 ALA A O 1
ATOM 1292 N N . LEU A 1 188 ? -15.681 -31.162 -3.226 1.00 41.32 188 LEU A N 1
ATOM 1293 C CA . LEU A 1 188 ? -15.349 -29.877 -3.843 1.00 42.71 188 LEU A CA 1
ATOM 1294 C C . LEU A 1 188 ? -16.536 -29.305 -4.610 1.00 36.64 188 LEU A C 1
ATOM 1295 O O . LEU A 1 188 ? -17.196 -30.010 -5.372 1.00 41.05 188 LEU A O 1
ATOM 1300 N N . GLN A 1 189 ? -16.806 -28.022 -4.412 1.00 43.12 189 GLN A N 1
ATOM 1301 C CA . GLN A 1 189 ? -17.755 -27.337 -5.274 1.00 44.52 189 GLN A CA 1
ATOM 1302 C C . GLN A 1 189 ? -17.243 -27.348 -6.718 1.00 53.25 189 GLN A C 1
ATOM 1303 O O . GLN A 1 189 ? -16.036 -27.448 -6.976 1.00 47.78 189 GLN A O 1
ATOM 1309 N N . SER A 1 190 ? -18.175 -27.270 -7.668 1.00 54.02 190 SER A N 1
ATOM 1310 C CA . SER A 1 190 ? -17.797 -27.251 -9.075 1.00 54.09 190 SER A CA 1
ATOM 1311 C C . SER A 1 190 ? -16.806 -26.128 -9.348 1.00 50.61 190 SER A C 1
ATOM 1312 O O . SER A 1 190 ? -16.906 -25.038 -8.783 1.00 47.42 190 SER A O 1
ATOM 1315 N N . GLY A 1 191 ? -15.824 -26.412 -10.200 1.00 50.10 191 GLY A N 1
ATOM 1316 C CA . GLY A 1 191 ? -14.858 -25.424 -10.614 1.00 49.64 191 GLY A CA 1
ATOM 1317 C C . GLY A 1 191 ? -13.820 -25.038 -9.586 1.00 50.71 191 GLY A C 1
ATOM 1318 O O . GLY A 1 191 ? -13.055 -24.101 -9.835 1.00 55.50 191 GLY A O 1
ATOM 1319 N N . VAL A 1 192 ? -13.755 -25.711 -8.445 1.00 51.77 192 VAL A N 1
ATOM 1320 C CA . VAL A 1 192 ? -12.702 -25.403 -7.481 1.00 51.49 192 VAL A CA 1
ATOM 1321 C C . VAL A 1 192 ? -11.445 -26.186 -7.858 1.00 50.88 192 VAL A C 1
ATOM 1322 O O . VAL A 1 192 ? -11.535 -27.383 -8.178 1.00 49.00 192 VAL A O 1
ATOM 1326 N N . PRO A 1 193 ? -10.269 -25.547 -7.861 1.00 44.78 193 PRO A N 1
ATOM 1327 C CA . PRO A 1 193 ? -9.029 -26.250 -8.227 1.00 48.01 193 PRO A CA 1
ATOM 1328 C C . PRO A 1 193 ? -8.716 -27.419 -7.298 1.00 55.63 193 PRO A C 1
ATOM 1329 O O . PRO A 1 193 ? -9.033 -27.398 -6.105 1.00 55.60 193 PRO A O 1
ATOM 1333 N N . SER A 1 194 ? -8.047 -28.437 -7.852 1.00 51.78 194 SER A N 1
ATOM 1334 C CA . SER A 1 194 ? -7.754 -29.641 -7.076 1.00 58.10 194 SER A CA 1
ATOM 1335 C C . SER A 1 194 ? -6.725 -29.396 -5.985 1.00 54.73 194 SER A C 1
ATOM 1336 O O . SER A 1 194 ? -6.542 -30.263 -5.119 1.00 51.75 194 SER A O 1
ATOM 1339 N N . ARG A 1 195 ? -6.048 -28.249 -6.010 1.00 45.06 195 ARG A N 1
ATOM 1340 C CA . ARG A 1 195 ? -5.111 -27.904 -4.952 1.00 47.08 195 ARG A CA 1
ATOM 1341 C C . ARG A 1 195 ? -5.788 -27.770 -3.592 1.00 48.83 195 ARG A C 1
ATOM 1342 O O . ARG A 1 195 ? -5.089 -27.695 -2.573 1.00 46.66 195 ARG A O 1
ATOM 1350 N N . PHE A 1 196 ? -7.117 -27.729 -3.551 1.00 46.83 196 PHE A N 1
ATOM 1351 C CA . PHE A 1 196 ? -7.870 -27.616 -2.310 1.00 48.66 196 PHE A CA 1
ATOM 1352 C C . PHE A 1 196 ? -8.387 -28.987 -1.904 1.00 42.43 196 PHE A C 1
ATOM 1353 O O . PHE A 1 196 ? -9.008 -29.681 -2.712 1.00 47.74 196 PHE A O 1
ATOM 1361 N N . SER A 1 197 ? -8.147 -29.367 -0.655 1.00 44.41 197 SER A N 1
ATOM 1362 C CA . SER A 1 197 ? -8.649 -30.634 -0.140 1.00 45.17 197 SER A CA 1
ATOM 1363 C C . SER A 1 197 ? -9.143 -30.399 1.273 1.00 44.47 197 SER A C 1
ATOM 1364 O O . SER A 1 197 ? -8.617 -29.545 1.990 1.00 44.32 197 SER A O 1
ATOM 1367 N N . GLY A 1 198 ? -10.138 -31.171 1.676 1.00 38.07 198 GLY A N 1
ATOM 1368 C CA . GLY A 1 198 ? -10.593 -31.158 3.047 1.00 35.62 198 GLY A CA 1
ATOM 1369 C C . GLY A 1 198 ? -10.724 -32.577 3.559 1.00 40.90 198 GLY A C 1
ATOM 1370 O O . GLY A 1 198 ? -10.946 -33.517 2.800 1.00 37.29 198 GLY A O 1
ATOM 1371 N N . SER A 1 199 ? -10.581 -32.716 4.868 1.00 40.48 199 SER A N 1
ATOM 1372 C CA . SER A 1 199 ? -10.736 -34.013 5.492 1.00 34.64 199 SER A CA 1
ATOM 1373 C C . SER A 1 199 ? -11.188 -33.808 6.923 1.00 40.49 199 SER A C 1
ATOM 1374 O O . SER A 1 199 ? -11.220 -32.688 7.435 1.00 40.91 199 SER A O 1
ATOM 1377 N N . GLY A 1 200 ? -11.530 -34.909 7.567 1.00 43.05 200 GLY A N 1
ATOM 1378 C CA . GLY A 1 200 ? -11.925 -34.891 8.954 1.00 35.38 200 GLY A CA 1
ATOM 1379 C C . GLY A 1 200 ? -13.375 -35.301 9.132 1.00 35.51 200 GLY A C 1
ATOM 1380 O O . GLY A 1 200 ? -14.175 -35.317 8.194 1.00 32.85 200 GLY A O 1
ATOM 1381 N N . SER A 1 201 ? -13.704 -35.631 10.373 1.00 37.82 201 SER A N 1
ATOM 1382 C CA . SER A 1 201 ? -15.031 -36.100 10.730 1.00 37.30 201 SER A CA 1
ATOM 1383 C C . SER A 1 201 ? -15.174 -35.959 12.238 1.00 36.46 201 SER A C 1
ATOM 1384 O O . SER A 1 201 ? -14.182 -35.898 12.969 1.00 37.01 201 SER A O 1
ATOM 1387 N N . GLY A 1 202 ? -16.416 -35.896 12.699 1.00 32.21 202 GLY A N 1
ATOM 1388 C CA . GLY A 1 202 ? -16.626 -35.732 14.120 1.00 38.54 202 GLY A CA 1
ATOM 1389 C C . GLY A 1 202 ? -16.358 -34.324 14.617 1.00 38.46 202 GLY A C 1
ATOM 1390 O O . GLY A 1 202 ? -17.243 -33.468 14.536 1.00 35.45 202 GLY A O 1
ATOM 1391 N N . THR A 1 203 ? -15.148 -34.065 15.126 1.00 37.01 203 THR A N 1
ATOM 1392 C CA . THR A 1 203 ? -14.841 -32.782 15.743 1.00 39.70 203 THR A CA 1
ATOM 1393 C C . THR A 1 203 ? -13.594 -32.090 15.204 1.00 41.99 203 THR A C 1
ATOM 1394 O O . THR A 1 203 ? -13.354 -30.940 15.582 1.00 37.96 203 THR A O 1
ATOM 1398 N N . ASP A 1 204 ? -12.787 -32.744 14.365 1.00 43.40 204 ASP A N 1
ATOM 1399 C CA . ASP A 1 204 ? -11.519 -32.188 13.898 1.00 41.40 204 ASP A CA 1
ATOM 1400 C C . ASP A 1 204 ? -11.463 -32.239 12.382 1.00 38.34 204 ASP A C 1
ATOM 1401 O O . ASP A 1 204 ? -11.542 -33.318 11.796 1.00 42.35 204 ASP A O 1
ATOM 1406 N N . PHE A 1 205 ? -11.292 -31.082 11.750 1.00 40.99 205 PHE A N 1
ATOM 1407 C CA . PHE A 1 205 ? -11.306 -30.984 10.298 1.00 40.18 205 PHE A CA 1
ATOM 1408 C C . PHE A 1 205 ? -10.112 -30.176 9.813 1.00 38.03 205 PHE A C 1
ATOM 1409 O O . PHE A 1 205 ? -9.496 -29.411 10.556 1.00 40.10 205 PHE A O 1
ATOM 1417 N N . THR A 1 206 ? -9.795 -30.344 8.547 1.00 31.84 206 THR A N 1
ATOM 1418 C CA . THR A 1 206 ? -8.643 -29.680 7.975 1.00 32.22 206 THR A CA 1
ATOM 1419 C C . THR A 1 206 ? -8.958 -29.295 6.544 1.00 34.09 206 THR A C 1
ATOM 1420 O O . THR A 1 206 ? -9.606 -30.052 5.810 1.00 36.60 206 THR A O 1
ATOM 1424 N N . LEU A 1 207 ? -8.530 -28.094 6.180 1.00 34.15 207 LEU A N 1
ATOM 1425 C CA . LEU A 1 207 ? -8.432 -27.645 4.802 1.00 33.94 207 LEU A CA 1
ATOM 1426 C C . LEU A 1 207 ? -6.956 -27.582 4.443 1.00 36.47 207 LEU A C 1
ATOM 1427 O O . LEU A 1 207 ? -6.136 -27.135 5.248 1.00 39.90 207 LEU A O 1
ATOM 1432 N N . THR A 1 208 ? -6.620 -28.050 3.248 1.00 40.41 208 THR A N 1
ATOM 1433 C CA . THR A 1 208 ? -5.252 -28.058 2.758 1.00 40.73 208 THR A CA 1
ATOM 1434 C C . THR A 1 208 ? -5.207 -27.400 1.387 1.00 42.28 208 THR A C 1
ATOM 1435 O O . THR A 1 208 ? -6.068 -27.657 0.541 1.00 44.36 208 THR A O 1
ATOM 1439 N N . ILE A 1 209 ? -4.218 -26.535 1.186 1.00 42.70 209 ILE A N 1
ATOM 1440 C CA . ILE A 1 209 ? -3.853 -26.015 -0.129 1.00 47.08 209 ILE A CA 1
ATOM 1441 C C . ILE A 1 209 ? -2.490 -26.603 -0.467 1.00 46.68 209 ILE A C 1
ATOM 1442 O O . ILE A 1 209 ? -1.491 -26.284 0.187 1.00 49.21 209 ILE A O 1
ATOM 1447 N N . SER A 1 210 ? -2.442 -27.468 -1.479 1.00 53.16 210 SER A N 1
ATOM 1448 C CA . SER A 1 210 ? -1.203 -28.172 -1.797 1.00 51.06 210 SER A CA 1
ATOM 1449 C C . SER A 1 210 ? -0.121 -27.199 -2.247 1.00 56.24 210 SER A C 1
ATOM 1450 O O . SER A 1 210 ? 0.959 -27.130 -1.652 1.00 60.05 210 SER A O 1
ATOM 1453 N N . SER A 1 211 ? -0.406 -26.426 -3.295 1.00 56.97 211 SER A N 1
ATOM 1454 C CA . SER A 1 211 ? 0.511 -25.435 -3.847 1.00 53.71 211 SER A CA 1
ATOM 1455 C C . SER A 1 211 ? -0.191 -24.081 -3.851 1.00 57.32 211 SER A C 1
ATOM 1456 O O . SER A 1 211 ? -1.057 -23.827 -4.695 1.00 59.86 211 SER A O 1
ATOM 1459 N N . LEU A 1 212 ? 0.182 -23.218 -2.910 1.00 50.89 212 LEU A N 1
ATOM 1460 C CA . LEU A 1 212 ? -0.420 -21.895 -2.807 1.00 51.66 212 LEU A CA 1
ATOM 1461 C C . LEU A 1 212 ? -0.164 -21.065 -4.063 1.00 58.74 212 LEU A C 1
ATOM 1462 O O . LEU A 1 212 ? 0.962 -21.006 -4.570 1.00 62.27 212 LEU A O 1
ATOM 1467 N N . GLN A 1 213 ? -1.218 -20.417 -4.567 1.00 57.15 213 GLN A N 1
ATOM 1468 C CA . GLN A 1 213 ? -1.151 -19.524 -5.720 1.00 54.06 213 GLN A CA 1
ATOM 1469 C C . GLN A 1 213 ? -1.399 -18.078 -5.306 1.00 58.87 213 GLN A C 1
ATOM 1470 O O . GLN A 1 213 ? -1.943 -17.812 -4.228 1.00 58.55 213 GLN A O 1
ATOM 1476 N N . PRO A 1 214 ? -1.027 -17.109 -6.145 1.00 58.11 214 PRO A N 1
ATOM 1477 C CA . PRO A 1 214 ? -1.261 -15.708 -5.752 1.00 58.20 214 PRO A CA 1
ATOM 1478 C C . PRO A 1 214 ? -2.735 -15.374 -5.582 1.00 56.04 214 PRO A C 1
ATOM 1479 O O . PRO A 1 214 ? -3.095 -14.591 -4.691 1.00 53.36 214 PRO A O 1
ATOM 1483 N N . GLU A 1 215 ? -3.609 -15.960 -6.404 1.00 58.26 215 GLU A N 1
ATOM 1484 C CA . GLU A 1 215 ? -5.031 -15.662 -6.286 1.00 54.79 215 GLU A CA 1
ATOM 1485 C C . GLU A 1 215 ? -5.677 -16.318 -5.071 1.00 59.55 215 GLU A C 1
ATOM 1486 O O . GLU A 1 215 ? -6.879 -16.126 -4.856 1.00 58.25 215 GLU A O 1
ATOM 1492 N N . ASP A 1 216 ? -4.925 -17.062 -4.258 1.00 54.58 216 ASP A N 1
ATOM 1493 C CA . ASP A 1 216 ? -5.526 -17.775 -3.143 1.00 48.83 216 ASP A CA 1
ATOM 1494 C C . ASP A 1 216 ? -5.646 -16.931 -1.878 1.00 50.48 216 ASP A C 1
ATOM 1495 O O . ASP A 1 216 ? -6.261 -17.393 -0.910 1.00 47.05 216 ASP A O 1
ATOM 1500 N N . PHE A 1 217 ? -5.107 -15.711 -1.854 1.00 46.44 217 PHE A N 1
ATOM 1501 C CA . PHE A 1 217 ? -5.251 -14.888 -0.663 1.00 45.53 217 PHE A CA 1
ATOM 1502 C C . PHE A 1 217 ? -6.723 -14.607 -0.392 1.00 47.17 217 PHE A C 1
ATOM 1503 O O . PHE A 1 217 ? -7.482 -14.249 -1.296 1.00 45.91 217 PHE A O 1
ATOM 1511 N N . ALA A 1 218 ? -7.123 -14.798 0.866 1.00 43.95 218 ALA A N 1
ATOM 1512 C CA . ALA A 1 218 ? -8.513 -14.702 1.294 1.00 42.76 218 ALA A CA 1
ATOM 1513 C C . ALA A 1 218 ? -8.634 -15.028 2.776 1.00 40.26 218 ALA A C 1
ATOM 1514 O O . ALA A 1 218 ? -7.654 -15.425 3.413 1.00 42.21 218 ALA A O 1
ATOM 1516 N N . THR A 1 219 ? -9.824 -14.868 3.341 1.00 37.99 219 THR A N 1
ATOM 1517 C CA . THR A 1 219 ? -10.131 -15.436 4.644 1.00 40.33 219 THR A CA 1
ATOM 1518 C C . THR A 1 219 ? -10.953 -16.704 4.432 1.00 38.71 219 THR A C 1
ATOM 1519 O O . THR A 1 219 ? -11.921 -16.705 3.663 1.00 38.22 219 THR A O 1
ATOM 1523 N N . TYR A 1 220 ? -10.544 -17.786 5.077 1.00 36.00 220 TYR A N 1
ATOM 1524 C CA . TYR A 1 220 ? -11.204 -19.071 4.920 1.00 36.23 220 TYR A CA 1
ATOM 1525 C C . TYR A 1 220 ? -12.015 -19.353 6.171 1.00 36.15 220 TYR A C 1
ATOM 1526 O O . TYR A 1 220 ? -11.495 -19.238 7.287 1.00 38.86 220 TYR A O 1
ATOM 1535 N N . TYR A 1 221 ? -13.296 -19.671 5.975 1.00 34.40 221 TYR A N 1
ATOM 1536 C CA . TYR A 1 221 ? -14.236 -19.939 7.052 1.00 33.85 221 TYR A CA 1
ATOM 1537 C C . TYR A 1 221 ? -14.714 -21.377 6.957 1.00 36.63 221 TYR A C 1
ATOM 1538 O O . TYR A 1 221 ? -15.003 -21.874 5.858 1.00 30.44 221 TYR A O 1
ATOM 1547 N N . CYS A 1 222 ? -14.798 -22.038 8.107 1.00 31.38 222 CYS A N 1
ATOM 1548 C CA . CYS A 1 222 ? -15.540 -23.283 8.208 1.00 36.88 222 CYS A CA 1
ATOM 1549 C C . CYS A 1 222 ? -16.893 -23.016 8.854 1.00 33.98 222 CYS A C 1
ATOM 1550 O O . CYS A 1 222 ? -17.118 -21.977 9.475 1.00 36.83 222 CYS A O 1
ATOM 1553 N N . GLN A 1 223 ? -17.808 -23.960 8.668 1.00 31.69 223 GLN A N 1
ATOM 1554 C CA . GLN A 1 223 ? -19.190 -23.788 9.088 1.00 28.63 223 GLN A CA 1
ATOM 1555 C C . GLN A 1 223 ? -19.849 -25.161 9.141 1.00 34.16 223 GLN A C 1
ATOM 1556 O O . GLN A 1 223 ? -19.690 -25.968 8.214 1.00 30.82 223 GLN A O 1
ATOM 1562 N N . GLN A 1 224 ? -20.568 -25.434 10.219 1.00 29.69 224 GLN A N 1
ATOM 1563 C CA . GLN A 1 224 ? -21.189 -26.737 10.382 1.00 32.18 224 GLN A CA 1
ATOM 1564 C C . GLN A 1 224 ? -22.669 -26.636 10.048 1.00 35.43 224 GLN A C 1
ATOM 1565 O O . GLN A 1 224 ? -23.341 -25.662 10.4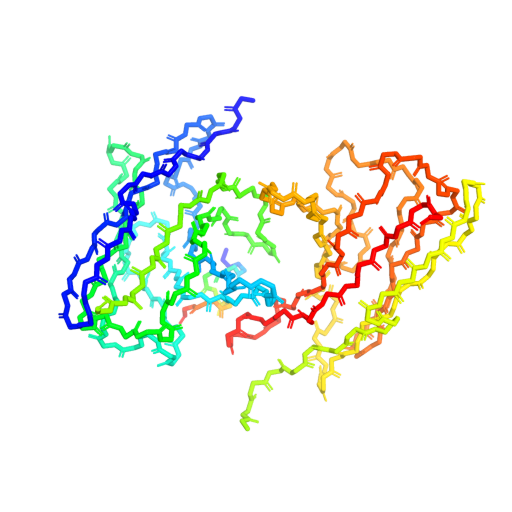15 1.00 30.72 224 GLN A O 1
ATOM 1571 N N . SER A 1 225 ? -23.153 -27.637 9.310 1.00 36.11 225 SER A N 1
ATOM 1572 C CA . SER A 1 225 ? -24.568 -27.807 9.012 1.00 38.99 225 SER A CA 1
ATOM 1573 C C . SER A 1 225 ? -25.025 -29.127 9.612 1.00 38.84 225 SER A C 1
ATOM 1574 O O . SER A 1 225 ? -25.553 -29.981 8.898 1.00 41.35 225 SER A O 1
ATOM 1577 N N . HIS A 1 226 ? -24.768 -29.331 10.901 1.00 38.71 226 HIS A N 1
ATOM 1578 C CA . HIS A 1 226 ? -25.220 -30.526 11.600 1.00 33.09 226 HIS A CA 1
ATOM 1579 C C . HIS A 1 226 ? -26.478 -30.268 12.414 1.00 35.70 226 HIS A C 1
ATOM 1580 O O . HIS A 1 226 ? -27.435 -31.042 12.342 1.00 33.51 226 HIS A O 1
ATOM 1587 N N . ARG A 1 227 ? -26.499 -29.178 13.178 1.00 40.55 227 ARG A N 1
ATOM 1588 C CA . ARG A 1 227 ? -27.636 -28.826 14.013 1.00 39.48 227 ARG A CA 1
ATOM 1589 C C . ARG A 1 227 ? -27.822 -27.319 14.005 1.00 40.88 227 ARG A C 1
ATOM 1590 O O . ARG A 1 227 ? -26.847 -26.570 14.116 1.00 42.92 227 ARG A O 1
ATOM 1598 N N . ARG A 1 228 ? -29.071 -26.880 13.886 1.00 40.80 228 ARG A N 1
ATOM 1599 C CA . ARG A 1 228 ? -29.368 -25.463 14.039 1.00 42.50 228 ARG A CA 1
ATOM 1600 C C . ARG A 1 228 ? -28.977 -25.000 15.445 1.00 39.86 228 ARG A C 1
ATOM 1601 O O . ARG A 1 228 ? -29.021 -25.781 16.401 1.00 43.64 228 ARG A O 1
ATOM 1609 N N . PRO A 1 229 ? -28.531 -23.741 15.593 1.00 43.12 229 PRO A N 1
ATOM 1610 C CA . PRO A 1 229 ? -28.290 -22.840 14.456 1.00 40.17 229 PRO A CA 1
ATOM 1611 C C . PRO A 1 229 ? -26.962 -23.130 13.754 1.00 36.35 229 PRO A C 1
ATOM 1612 O O . PRO A 1 229 ? -26.009 -23.620 14.367 1.00 36.73 229 PRO A O 1
ATOM 1616 N N . LEU A 1 230 ? -26.923 -22.841 12.459 1.00 38.87 230 LEU A N 1
ATOM 1617 C CA . LEU A 1 230 ? -25.695 -22.979 11.691 1.00 37.50 230 LEU A CA 1
ATOM 1618 C C . LEU A 1 230 ? -24.650 -21.991 12.201 1.00 38.16 230 LEU A C 1
ATOM 1619 O O . LEU A 1 230 ? -24.954 -20.811 12.413 1.00 39.40 230 LEU A O 1
ATOM 1624 N N . THR A 1 231 ? -23.420 -22.471 12.413 1.00 31.60 231 THR A N 1
ATOM 1625 C CA . THR A 1 231 ? -22.397 -21.676 13.074 1.00 34.34 231 THR A CA 1
ATOM 1626 C C . THR A 1 231 ? -21.102 -21.708 12.278 1.00 32.22 231 THR A C 1
ATOM 1627 O O . THR A 1 231 ? -20.772 -22.706 11.639 1.00 30.21 231 THR A O 1
ATOM 1631 N N . PHE A 1 232 ? -20.391 -20.582 12.302 1.00 30.78 232 PHE A N 1
ATOM 1632 C CA . PHE A 1 232 ? -19.169 -20.383 11.542 1.00 31.07 232 PHE A CA 1
ATOM 1633 C C . PHE A 1 232 ? -17.976 -20.365 12.487 1.00 35.03 232 PHE A C 1
ATOM 1634 O O . PHE A 1 232 ? -18.098 -20.014 13.663 1.00 31.79 232 PHE A O 1
ATOM 1642 N N . GLY A 1 233 ? -16.824 -20.771 11.976 1.00 33.46 233 GLY A N 1
ATOM 1643 C CA . GLY A 1 233 ? -15.591 -20.415 12.622 1.00 34.17 233 GLY A CA 1
ATOM 1644 C C . GLY A 1 233 ? -15.360 -18.922 12.495 1.00 39.07 233 GLY A C 1
ATOM 1645 O O . GLY A 1 233 ? -16.074 -18.201 11.799 1.00 40.58 233 GLY A O 1
ATOM 1646 N N . GLN A 1 234 ? -14.327 -18.446 13.173 1.00 36.14 234 GLN A N 1
ATOM 1647 C CA . GLN A 1 234 ? -14.008 -17.023 13.138 1.00 39.97 234 GLN A CA 1
ATOM 1648 C C . GLN A 1 234 ? -13.138 -16.629 11.939 1.00 38.77 234 GLN A C 1
ATOM 1649 O O . GLN A 1 234 ? -12.854 -15.441 11.771 1.00 43.18 234 GLN A O 1
ATOM 1655 N N . GLY A 1 235 ? -12.698 -17.585 11.120 1.00 41.90 235 GLY A N 1
ATOM 1656 C CA . GLY A 1 235 ? -11.971 -17.319 9.895 1.00 35.19 235 GLY A CA 1
ATOM 1657 C C . GLY A 1 235 ? -10.468 -17.525 10.037 1.00 36.27 235 GLY A C 1
ATOM 1658 O O . GLY A 1 235 ? -9.890 -17.448 11.125 1.00 37.27 235 GLY A O 1
ATOM 1659 N N . THR A 1 236 ? -9.829 -17.814 8.907 1.00 34.13 236 THR A N 1
ATOM 1660 C CA . THR A 1 236 ? -8.374 -17.817 8.796 1.00 31.89 236 THR A CA 1
ATOM 1661 C C . THR A 1 236 ? -7.989 -16.940 7.609 1.00 37.05 236 THR A C 1
ATOM 1662 O O . THR A 1 236 ? -8.168 -17.334 6.451 1.00 34.23 236 THR A O 1
ATOM 1666 N N . LYS A 1 237 ? -7.483 -15.746 7.897 1.00 34.45 237 LYS A N 1
ATOM 1667 C CA . LYS A 1 237 ? -6.931 -14.892 6.856 1.00 39.09 237 LYS A CA 1
ATOM 1668 C C . LYS A 1 237 ? -5.614 -15.484 6.354 1.00 37.46 237 LYS A C 1
ATOM 1669 O O . LYS A 1 237 ? -4.738 -15.820 7.149 1.00 37.38 237 LYS A O 1
ATOM 1673 N N . VAL A 1 238 ? -5.476 -15.629 5.039 1.00 36.14 238 VAL A N 1
ATOM 1674 C CA . VAL A 1 238 ? -4.249 -16.127 4.421 1.00 37.67 238 VAL A CA 1
ATOM 1675 C C . VAL A 1 238 ? -3.719 -15.067 3.462 1.00 40.81 238 VAL A C 1
AT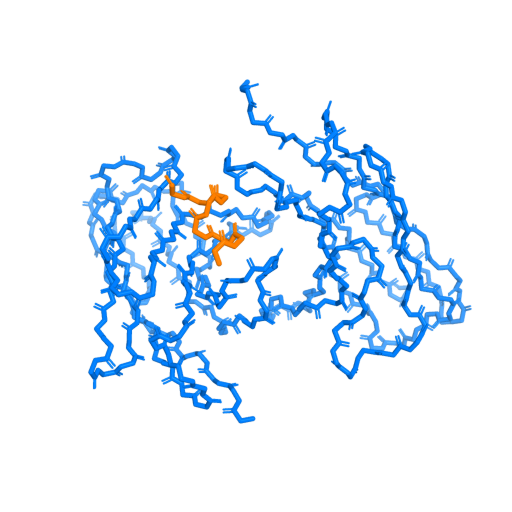OM 1676 O O . VAL A 1 238 ? -4.422 -14.650 2.533 1.00 44.81 238 VAL A O 1
ATOM 1680 N N . GLU A 1 239 ? -2.475 -14.658 3.667 1.00 44.87 239 GLU A N 1
ATOM 1681 C CA . GLU A 1 239 ? -1.807 -13.706 2.795 1.00 51.46 239 GLU A CA 1
ATOM 1682 C C . GLU A 1 239 ? -0.624 -14.366 2.101 1.00 59.02 239 GLU A C 1
ATOM 1683 O O . GLU A 1 239 ? 0.003 -15.286 2.638 1.00 56.86 239 GLU A O 1
ATOM 1689 N N . ILE A 1 240 ? -0.349 -13.915 0.881 1.00 62.50 240 ILE A N 1
ATOM 1690 C CA . ILE A 1 240 ? 0.770 -14.426 0.088 1.00 66.30 240 ILE A CA 1
ATOM 1691 C C . ILE A 1 240 ? 1.920 -13.453 0.330 1.00 66.37 240 ILE A C 1
ATOM 1692 O O . ILE A 1 240 ? 2.141 -12.509 -0.433 1.00 69.73 240 ILE A O 1
ATOM 1697 N N . LYS A 1 241 ? 2.657 -13.694 1.415 1.00 69.96 241 LYS A N 1
ATOM 1698 C CA . LYS A 1 241 ? 3.638 -12.749 1.962 1.00 73.66 241 LYS A CA 1
ATOM 1699 C C . LYS A 1 241 ? 3.046 -11.339 2.151 1.00 73.01 241 LYS A C 1
ATOM 1700 O O . LYS A 1 241 ? 2.070 -11.146 2.895 1.00 62.21 241 LYS A O 1
ATOM 1706 N N . SER B 2 5 ? -34.955 -32.261 1.772 1.00 59.81 4 SER C N 1
ATOM 1707 C CA . SER B 2 5 ? -35.467 -32.381 3.126 1.00 58.32 4 SER C CA 1
ATOM 1708 C C . SER B 2 5 ? -34.332 -32.522 4.124 1.00 57.04 4 SER C C 1
ATOM 1709 O O . SER B 2 5 ? -34.591 -32.577 5.326 1.00 56.87 4 SER C O 1
ATOM 1712 N N . PHE B 2 6 ? -33.077 -32.559 3.661 1.00 50.37 5 PHE C N 1
ATOM 1713 C CA . PHE B 2 6 ? -31.966 -32.395 4.602 1.00 47.59 5 PHE C CA 1
ATOM 1714 C C . PHE B 2 6 ? -32.037 -31.030 5.282 1.00 50.03 5 PHE C C 1
ATOM 1715 O O . PHE B 2 6 ? -31.957 -30.930 6.514 1.00 47.24 5 PHE C O 1
ATOM 1723 N N . ILE B 2 7 ? -32.202 -29.964 4.489 1.00 49.95 6 ILE C N 1
ATOM 1724 C CA . ILE B 2 7 ? -32.219 -28.622 5.059 1.00 47.70 6 ILE C CA 1
ATOM 1725 C C . ILE B 2 7 ? -33.545 -28.358 5.776 1.00 47.50 6 ILE C C 1
ATOM 1726 O O . ILE B 2 7 ? -33.562 -27.735 6.839 1.00 45.39 6 ILE C O 1
ATOM 1731 N N . GLU B 2 8 ? -34.657 -28.905 5.269 1.00 52.13 7 GLU C N 1
ATOM 1732 C CA . GLU B 2 8 ? -35.936 -28.816 5.983 1.00 52.95 7 GLU C CA 1
ATOM 1733 C C . GLU B 2 8 ? -35.850 -29.425 7.388 1.00 54.67 7 GLU C C 1
ATOM 1734 O O . GLU B 2 8 ? -36.288 -28.811 8.369 1.00 56.30 7 GLU C O 1
ATOM 1738 N N . ASP B 2 9 ? -35.303 -30.643 7.506 1.00 55.71 8 ASP C N 1
ATOM 1739 C CA . ASP B 2 9 ? -35.140 -31.273 8.823 1.00 57.44 8 ASP C CA 1
ATOM 1740 C C . ASP B 2 9 ? -34.127 -30.519 9.688 1.00 51.70 8 ASP C C 1
ATOM 1741 O O . ASP B 2 9 ? -34.317 -30.372 10.902 1.00 53.15 8 ASP C O 1
ATOM 1746 N N . LEU B 2 10 ? -33.041 -30.047 9.081 1.00 49.03 9 LEU C N 1
ATOM 1747 C CA . LEU B 2 10 ? -32.006 -29.334 9.822 1.00 48.47 9 LEU C CA 1
ATOM 1748 C C . LEU B 2 10 ? -32.500 -27.989 10.361 1.00 44.93 9 LEU C C 1
ATOM 1749 O O . LEU B 2 10 ? -32.253 -27.662 11.524 1.00 47.58 9 LEU C O 1
ATOM 1754 N N . LEU B 2 11 ? -33.206 -27.200 9.543 1.00 44.78 10 LEU C N 1
ATOM 1755 C CA . LEU B 2 11 ? -33.566 -25.834 9.919 1.00 52.09 10 LEU C CA 1
ATOM 1756 C C . LEU B 2 11 ? -34.933 -25.714 10.579 1.00 53.10 10 LEU C C 1
ATOM 1757 O O . LEU B 2 11 ? -35.136 -24.802 11.391 1.00 52.65 10 LEU C O 1
ATOM 1762 N N . PHE B 2 12 ? -35.866 -26.611 10.267 1.00 55.85 11 PHE C N 1
ATOM 1763 C CA . PHE B 2 12 ? -37.258 -26.451 10.691 1.00 52.04 11 PHE C CA 1
ATOM 1764 C C . PHE B 2 12 ? -37.831 -27.698 11.377 1.00 52.89 11 PHE C C 1
ATOM 1765 O O . PHE B 2 12 ? -38.471 -27.608 12.428 1.00 55.30 11 PHE C O 1
#

Solvent-accessible surface area: 10517 Å² total; per-residue (Å²): 130,59,90,10,94,13,66,37,29,33,135,24,130,69,53,29,56,36,132,0,25,0,45,11,54,49,42,87,3,40,56,68,4,0,0,0,0,12,25,19,92,94,135,23,11,66,9,0,0,0,2,12,135,142,26,95,90,61,16,44,12,122,41,0,114,81,25,4,75,4,48,28,40,45,105,140,58,15,0,30,0,58,0,63,61,3,114,65,102,0,26,1,42,0,10,0,0,15,1,39,27,3,1,22,87,26,1,104,15,18,90,0,39,5,57,129,136,117,49,3,106,10,76,12,62,54,79,58,40,75,16,51,87,42,62,169,5,67,1,58,2,150,4,74,76,60,0,45,43,61,0,0,0,0,26,17,66,97,86,137,18,3,146,8,8,0,68,58,4,67,39,67,32,92,85,25,61,103,38,5,53,11,67,34,78,20,52,77,4,35,0,24,1,49,46,0,58,83,95,2,86,4,30,0,9,0,0,0,1,74,96,117,41,6,28,20,3,87,2,0,68,1,81,43,167,106,69,22,51,107,17,3,53

Foldseek 3Di:
DWAWAKDWADEEEAQAKTKMKIQTDDDQLLVFKKFKWWAAVVWAIDTAKIAHSVRPDIDGDPVQPPFWDWGADSVRSMIMIIGGRDDQVNFTWMWMFGDDLHRADIHFTHTHGHHCPPDKAKAKPPQEDEAAFFDKDKMKIFIPWFLFQQKWKWWADVSGDTHTAAGSQAHGDPPHDPLWGKDDGITMIMIMRRGDDQVRFTWMKMWGSRDPPIDIYGTYGYHND/DVVVVVPD

Radius of gyration: 17.36 Å; Cα contacts (8 Å, |Δi|>4): 632; chains: 2; bounding box: 49×44×40 Å

Sequence (233 aa):
EVQLLESGGGLVQPGGSLRLSCAASGFTFSSYAMSWVRQAPGKGLEWVSAISRQGSKTAYADSVKGRFTISRDNSKNTLYLQMNSLRAEDTAVYYCAKTTTAFDYWGQGTLVTVSSSTDIQMTQSPSSLSASVGDRVTITCRASQSISSYLNWYQQKPGKAPKLLIYQASALQSGVPSRFSGSGSGTDFTLTISSLQPEDFATYYCQQSHRRPLTFGQGTKVEIKSFIEDLLF

Nearest PDB structures (foldseek):
  7yue-assembly1_A  TM=1.004E+00  e=2.783E-47  Homo sapiens
  2ghw-assembly2_D  TM=9.836E-01  e=3.213E-37  Homo sapiens
  7aql-assembly1_B  TM=9.559E-01  e=1.195E-33  Mus musculus
  7ua2-assembly1_B  TM=9.698E-01  e=1.819E-32  Homo sapiens
  6kr0-assembly2_D  TM=4.984E-01  e=7.007E-34  Homo sapiens